Protein AF-A0A0S8FB80-F1 (afdb_monomer_lite)

Structure (mmCIF, N/CA/C/O backbone):
data_AF-A0A0S8FB80-F1
#
_entry.id   AF-A0A0S8FB80-F1
#
loop_
_atom_site.group_PDB
_atom_site.id
_atom_site.type_symbol
_atom_site.label_atom_id
_atom_site.label_alt_id
_atom_site.label_comp_id
_atom_site.label_asym_id
_atom_site.label_entity_id
_atom_site.label_seq_id
_atom_site.pdbx_PDB_ins_code
_atom_site.Cartn_x
_atom_site.Cartn_y
_atom_site.Cartn_z
_atom_site.occupancy
_atom_site.B_iso_or_equiv
_atom_site.auth_seq_id
_atom_site.auth_comp_id
_atom_site.auth_asym_id
_atom_site.auth_atom_id
_atom_site.pdbx_PDB_model_num
ATOM 1 N N . MET A 1 1 ? -27.594 -7.705 -2.759 1.00 34.59 1 MET A N 1
ATOM 2 C CA . MET A 1 1 ? -26.644 -8.123 -3.813 1.00 34.59 1 MET A CA 1
ATOM 3 C C . MET A 1 1 ? -25.440 -7.192 -3.755 1.00 34.59 1 MET A C 1
ATOM 5 O O . MET A 1 1 ? -25.633 -5.986 -3.756 1.00 34.59 1 MET A O 1
ATOM 9 N N . SER A 1 2 ? -24.242 -7.749 -3.559 1.00 36.91 2 SER A N 1
ATOM 10 C CA . SER A 1 2 ? -22.983 -7.019 -3.330 1.00 36.91 2 SER A CA 1
ATOM 11 C C . SER A 1 2 ? -22.390 -6.548 -4.658 1.00 36.91 2 SER A C 1
ATOM 13 O O . SER A 1 2 ? -22.092 -7.382 -5.505 1.00 36.91 2 SER A O 1
ATOM 15 N N . THR A 1 3 ? -22.179 -5.243 -4.826 1.00 45.91 3 THR A N 1
ATOM 16 C CA . THR A 1 3 ? -21.331 -4.683 -5.893 1.00 45.91 3 THR A CA 1
ATOM 17 C C . THR A 1 3 ? -19.903 -5.225 -5.754 1.00 45.91 3 THR A C 1
ATOM 19 O O . THR A 1 3 ? -19.420 -5.421 -4.632 1.00 45.91 3 THR A O 1
ATOM 22 N N . SER A 1 4 ? -19.248 -5.550 -6.873 1.00 57.78 4 SER A N 1
ATOM 23 C CA . SER A 1 4 ? -17.986 -6.292 -6.859 1.00 57.78 4 SER A CA 1
ATOM 24 C C . SER A 1 4 ? -16.799 -5.364 -6.571 1.00 57.78 4 SER A C 1
ATOM 26 O O . SER A 1 4 ? -16.789 -4.184 -6.920 1.00 57.78 4 SER A O 1
ATOM 28 N N . VAL A 1 5 ? -15.754 -5.897 -5.938 1.00 50.44 5 VAL A N 1
ATOM 29 C CA . VAL A 1 5 ? -14.471 -5.198 -5.715 1.00 50.44 5 VAL A CA 1
ATOM 30 C C . VAL A 1 5 ? -13.858 -4.693 -7.035 1.00 50.44 5 VAL A C 1
ATOM 32 O O . VAL A 1 5 ? -13.141 -3.692 -7.048 1.00 50.44 5 VAL A O 1
ATOM 35 N N . GLN A 1 6 ? -14.182 -5.360 -8.147 1.00 48.88 6 GLN A N 1
ATOM 36 C CA . GLN A 1 6 ? -13.678 -5.070 -9.488 1.00 48.88 6 GLN A CA 1
ATOM 37 C C . GLN A 1 6 ? -14.203 -3.722 -10.012 1.00 48.88 6 GLN A C 1
ATOM 39 O O . GLN A 1 6 ? -13.427 -2.943 -10.564 1.00 48.88 6 GLN A O 1
ATOM 44 N N . ASP A 1 7 ? -15.461 -3.372 -9.725 1.00 51.78 7 ASP A N 1
ATOM 45 C CA . ASP A 1 7 ? -16.094 -2.129 -10.202 1.00 51.78 7 ASP A CA 1
ATOM 46 C C . ASP A 1 7 ? -15.480 -0.866 -9.570 1.00 51.78 7 ASP A C 1
ATOM 48 O O . ASP A 1 7 ? -15.425 0.198 -10.182 1.00 51.78 7 ASP A O 1
ATOM 52 N N . ARG A 1 8 ? -14.961 -0.969 -8.339 1.00 53.62 8 ARG A N 1
ATOM 53 C CA . ARG A 1 8 ? -14.316 0.154 -7.625 1.00 53.62 8 ARG A CA 1
ATOM 54 C C . ARG A 1 8 ? -12.851 0.309 -8.005 1.00 53.62 8 ARG A C 1
ATOM 56 O O . ARG A 1 8 ? -12.361 1.429 -8.151 1.00 53.62 8 ARG A O 1
ATOM 63 N N . ALA A 1 9 ? -12.173 -0.816 -8.220 1.00 53.50 9 ALA A N 1
ATOM 64 C CA . ALA A 1 9 ? -10.841 -0.833 -8.799 1.00 53.50 9 ALA A CA 1
ATOM 65 C C . ALA A 1 9 ? -10.828 -0.136 -10.158 1.00 53.50 9 ALA A C 1
ATOM 67 O O . ALA A 1 9 ? -9.900 0.611 -10.430 1.00 53.50 9 ALA A O 1
ATOM 68 N N . ALA A 1 10 ? -11.891 -0.297 -10.954 1.00 56.22 10 ALA A N 1
ATOM 69 C CA . ALA A 1 10 ? -12.080 0.354 -12.247 1.00 5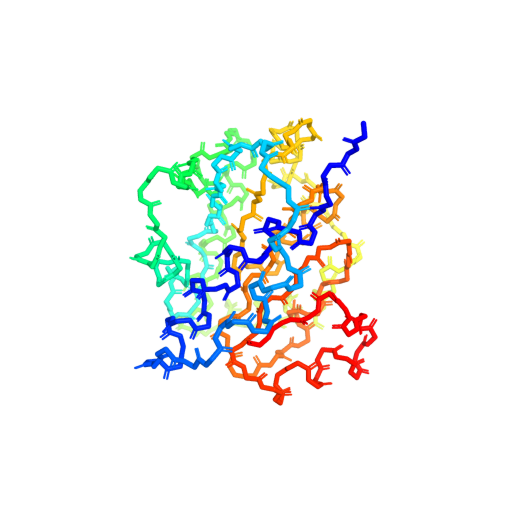6.22 10 ALA A CA 1
ATOM 70 C C . ALA A 1 10 ? -11.894 1.876 -12.226 1.00 56.22 10 ALA A C 1
ATOM 72 O O . ALA A 1 10 ? -11.385 2.443 -13.188 1.00 56.22 10 ALA A O 1
ATOM 73 N N . GLY A 1 11 ? -12.351 2.555 -11.169 1.00 56.22 11 GLY A N 1
ATOM 74 C CA . GLY A 1 11 ? -12.240 4.012 -11.041 1.00 56.22 11 GLY A CA 1
ATOM 75 C C . GLY A 1 11 ? -10.805 4.453 -10.754 1.00 56.22 11 GLY A C 1
ATOM 76 O O . GLY A 1 11 ? -10.275 5.331 -11.431 1.00 56.22 11 GLY A O 1
ATOM 77 N N . VAL A 1 12 ? -10.148 3.773 -9.809 1.00 57.81 12 VAL A N 1
ATOM 78 C CA . VAL A 1 12 ? -8.719 3.963 -9.501 1.00 57.81 12 VAL A CA 1
ATOM 79 C C . VAL A 1 12 ? -7.861 3.623 -10.720 1.00 57.81 12 VAL A C 1
ATOM 81 O O . VAL A 1 12 ? -6.949 4.363 -11.066 1.00 57.81 12 VAL A O 1
ATOM 84 N N . LEU A 1 13 ? -8.209 2.551 -11.426 1.00 58.12 13 LEU A N 1
ATOM 85 C CA . LEU A 1 13 ? -7.566 2.117 -12.657 1.00 58.12 13 LEU A CA 1
ATOM 86 C C . LEU A 1 13 ? -7.694 3.124 -13.780 1.00 58.12 13 LEU A C 1
ATOM 88 O O . LEU A 1 13 ? -6.703 3.434 -14.423 1.00 58.12 13 LEU A O 1
ATOM 92 N N . ARG A 1 14 ? -8.887 3.680 -13.992 1.00 62.88 14 ARG A N 1
ATOM 93 C CA . ARG A 1 14 ? -9.091 4.748 -14.973 1.00 62.88 14 ARG A CA 1
ATOM 94 C C . ARG A 1 14 ? -8.238 5.975 -14.652 1.00 62.88 14 ARG A C 1
ATOM 96 O O . ARG A 1 14 ? -7.611 6.514 -15.558 1.00 62.88 14 ARG A O 1
ATOM 103 N N . ALA A 1 15 ? -8.155 6.370 -13.381 1.00 56.12 15 ALA A N 1
ATOM 104 C CA . ALA A 1 15 ? -7.304 7.480 -12.950 1.00 56.12 15 ALA A CA 1
ATOM 105 C C . ALA A 1 15 ? -5.805 7.189 -13.155 1.00 56.12 15 ALA A C 1
ATOM 107 O O . ALA A 1 15 ? -5.071 8.046 -13.639 1.00 56.12 15 ALA A O 1
ATOM 108 N N . ILE A 1 16 ? -5.359 5.967 -12.863 1.00 55.06 16 ILE A N 1
ATOM 109 C CA . ILE A 1 16 ? -3.965 5.527 -13.037 1.00 55.06 16 ILE A CA 1
ATOM 110 C C . ILE A 1 16 ? -3.588 5.412 -14.509 1.00 55.06 16 ILE A C 1
ATOM 112 O O . ILE A 1 16 ? -2.557 5.942 -14.914 1.00 55.06 16 ILE A O 1
ATOM 116 N N . VAL A 1 17 ? -4.428 4.775 -15.328 1.00 53.28 17 VAL A N 1
ATOM 117 C CA . VAL A 1 17 ? -4.205 4.664 -16.774 1.00 53.28 17 VAL A CA 1
ATOM 118 C C . VAL A 1 17 ? -4.144 6.060 -17.390 1.00 53.28 17 VAL A C 1
ATOM 120 O O . VAL A 1 17 ? -3.247 6.325 -18.188 1.00 53.28 17 VAL A O 1
ATOM 123 N N . LYS A 1 18 ? -5.023 6.985 -16.980 1.00 54.97 18 LYS A N 1
ATOM 124 C CA . LYS A 1 18 ? -4.965 8.390 -17.404 1.00 54.97 18 LYS A CA 1
ATOM 125 C C . LYS A 1 18 ? -3.642 9.062 -17.008 1.00 54.97 18 LYS A C 1
ATOM 127 O O . LYS A 1 18 ? -3.028 9.708 -17.854 1.00 54.97 18 LYS A O 1
ATOM 132 N N . TYR A 1 19 ? -3.180 8.867 -15.770 1.00 49.31 19 TYR A N 1
ATOM 133 C CA . TYR A 1 19 ? -1.919 9.427 -15.264 1.00 49.31 19 TYR A CA 1
ATOM 134 C C . TYR A 1 19 ? -0.690 8.914 -16.029 1.00 49.31 19 TYR A C 1
ATOM 136 O O . TYR A 1 19 ? 0.120 9.705 -16.506 1.00 49.31 19 TYR A O 1
ATOM 144 N N . TYR A 1 20 ? -0.556 7.594 -16.192 1.00 44.75 20 TYR A N 1
ATOM 145 C CA . TYR A 1 20 ? 0.646 6.990 -16.779 1.00 44.75 20 TYR A CA 1
ATOM 146 C C . TYR A 1 20 ? 0.683 7.027 -18.310 1.00 44.75 20 TYR A C 1
ATOM 148 O O . TYR A 1 20 ? 1.766 7.012 -18.893 1.00 44.75 20 TYR A O 1
ATOM 156 N N . SER A 1 21 ? -0.465 7.069 -18.991 1.00 51.09 21 SER A N 1
ATOM 157 C CA . SER A 1 21 ? -0.488 7.039 -20.461 1.00 51.09 21 SER A CA 1
ATOM 158 C C . SER A 1 21 ? -0.474 8.421 -21.122 1.00 51.09 21 SER A C 1
ATOM 160 O O . SER A 1 21 ? -0.262 8.493 -22.337 1.00 51.09 21 SER A O 1
ATOM 162 N N . GLY A 1 22 ? -0.694 9.501 -20.356 1.00 44.50 22 GLY A N 1
ATOM 163 C CA . GLY A 1 22 ? -0.745 10.882 -20.856 1.00 44.50 22 GLY A CA 1
ATOM 164 C C . GLY A 1 22 ? -1.776 11.116 -21.970 1.00 44.50 22 GLY A C 1
ATOM 165 O O . GLY A 1 22 ? -1.736 12.143 -22.644 1.00 44.50 22 GLY A O 1
ATOM 166 N N . ARG A 1 23 ? -2.666 10.148 -22.215 1.00 43.41 23 ARG A N 1
ATOM 167 C CA . ARG A 1 23 ? -3.656 10.128 -23.292 1.00 43.41 23 ARG A CA 1
ATOM 168 C C . ARG A 1 23 ? -4.941 9.499 -22.772 1.00 43.41 23 ARG A C 1
ATOM 170 O O . ARG A 1 23 ? -4.891 8.501 -22.058 1.00 43.41 23 ARG A O 1
ATOM 177 N N . ASP A 1 24 ? -6.081 10.011 -23.221 1.00 45.31 24 ASP A N 1
ATOM 178 C CA . ASP A 1 24 ? -7.316 9.229 -23.261 1.00 45.31 24 ASP A CA 1
ATOM 179 C C . ASP A 1 24 ? -7.098 8.091 -24.270 1.00 45.31 24 ASP A C 1
ATOM 181 O O . ASP A 1 24 ? -7.394 8.211 -25.458 1.00 45.31 24 ASP A O 1
ATOM 185 N N . ARG A 1 25 ? -6.496 6.976 -23.836 1.00 44.72 25 ARG A N 1
ATOM 186 C CA . ARG A 1 25 ? -6.732 5.713 -24.547 1.00 44.72 25 ARG A CA 1
ATOM 187 C C . ARG A 1 25 ? -8.221 5.410 -24.462 1.00 44.72 25 ARG A C 1
ATOM 189 O O . ARG A 1 25 ? -8.895 5.926 -23.580 1.00 44.72 25 ARG A O 1
ATOM 196 N N . ASP A 1 26 ? -8.719 4.579 -25.367 1.00 45.09 26 ASP A N 1
ATOM 197 C CA . ASP A 1 26 ? -10.115 4.149 -25.433 1.00 45.09 26 ASP A CA 1
ATOM 198 C C . ASP A 1 26 ? -10.515 3.392 -24.143 1.00 45.09 26 ASP A C 1
ATOM 200 O O . ASP A 1 26 ? -10.547 2.166 -24.065 1.00 45.09 26 ASP A O 1
ATOM 204 N N . LEU A 1 27 ? -10.762 4.156 -23.071 1.00 48.62 27 LEU A N 1
ATOM 205 C CA . LEU A 1 27 ? -11.190 3.721 -21.740 1.00 48.62 27 LEU A CA 1
ATOM 206 C C . LEU A 1 27 ? -12.594 3.112 -21.792 1.00 48.62 27 LEU A C 1
ATOM 208 O O . LEU A 1 27 ? -13.094 2.624 -20.781 1.00 48.62 27 LEU A O 1
ATOM 212 N N . THR A 1 28 ? -13.230 3.134 -22.960 1.00 46.47 28 THR A N 1
ATOM 213 C CA . THR A 1 28 ? -14.584 2.666 -23.205 1.00 46.47 28 THR A CA 1
ATOM 214 C C . THR A 1 28 ? -14.701 1.153 -23.043 1.00 46.47 28 THR A C 1
ATOM 216 O O . THR A 1 28 ? -15.759 0.683 -22.649 1.00 46.47 28 THR A O 1
ATOM 219 N N . GLU A 1 29 ? -13.637 0.371 -23.246 1.00 44.75 29 GLU A N 1
ATOM 220 C CA . GLU A 1 29 ? -13.692 -1.090 -23.068 1.00 44.75 29 GLU A CA 1
ATOM 221 C C . GLU A 1 29 ? -13.512 -1.527 -21.600 1.00 44.75 29 GLU A C 1
ATOM 223 O O . GLU A 1 29 ? -14.258 -2.373 -21.102 1.00 44.75 29 GLU A O 1
ATOM 228 N N . VAL A 1 30 ? -12.593 -0.885 -20.864 1.00 44.50 30 VAL A N 1
ATOM 229 C CA . VAL A 1 30 ? -12.425 -1.078 -19.407 1.00 44.50 30 VAL A CA 1
ATOM 230 C C . VAL A 1 30 ? -13.617 -0.480 -18.653 1.00 44.50 30 VAL A C 1
ATOM 232 O O . VAL A 1 30 ? -14.132 -1.084 -17.717 1.00 44.50 30 VAL A O 1
ATOM 235 N N . GLY A 1 31 ? -14.104 0.676 -19.106 1.00 41.41 31 GLY A N 1
ATOM 236 C CA . GLY A 1 31 ? -15.286 1.351 -18.586 1.00 41.41 31 GLY A CA 1
ATOM 237 C C . GLY A 1 31 ? -16.577 0.575 -18.834 1.00 41.41 31 GLY A C 1
ATOM 238 O O . GLY A 1 31 ? -17.315 0.361 -17.882 1.00 41.41 31 GLY A O 1
ATOM 239 N N . ARG A 1 32 ? -16.829 0.055 -20.048 1.00 42.62 32 ARG A N 1
ATOM 240 C CA . ARG A 1 32 ? -18.038 -0.750 -20.341 1.00 42.62 32 ARG A CA 1
ATOM 241 C C . ARG A 1 32 ? -18.090 -2.074 -19.587 1.00 42.62 32 ARG A C 1
ATOM 243 O O . ARG A 1 32 ? -19.182 -2.540 -19.290 1.00 42.62 32 ARG A O 1
ATOM 250 N N . ARG A 1 33 ? -16.946 -2.691 -19.269 1.00 42.62 33 ARG A N 1
ATOM 251 C CA . ARG A 1 33 ? -16.921 -3.910 -18.440 1.00 42.62 33 ARG A CA 1
ATOM 252 C C . ARG A 1 33 ? -17.190 -3.649 -16.958 1.00 42.62 33 ARG A C 1
ATOM 254 O O . ARG A 1 33 ? -17.477 -4.600 -16.243 1.00 42.62 33 ARG A O 1
ATOM 261 N N . LEU A 1 34 ? -17.082 -2.399 -16.506 1.00 42.84 34 LEU A N 1
ATOM 262 C CA . LEU A 1 34 ? -17.111 -2.031 -15.086 1.00 42.84 34 LEU A CA 1
ATOM 263 C C . LEU A 1 34 ? -18.214 -1.004 -14.756 1.00 42.84 34 LEU A C 1
ATOM 265 O O . LEU A 1 34 ? -18.447 -0.686 -13.594 1.00 42.84 34 LEU A O 1
ATOM 269 N N . GLU A 1 35 ? -18.927 -0.493 -15.762 1.00 42.03 35 GLU A N 1
ATOM 270 C CA . GLU A 1 35 ? -20.108 0.361 -15.620 1.00 42.03 35 GLU A CA 1
ATOM 271 C C . GLU A 1 35 ? -21.393 -0.413 -15.893 1.00 42.03 35 GLU A C 1
ATOM 273 O O . GLU A 1 35 ? -22.073 -0.202 -16.889 1.00 42.03 35 GLU A O 1
ATOM 278 N N . MET A 1 36 ? -21.769 -1.272 -14.952 1.00 35.78 36 MET A N 1
ATOM 279 C CA . MET A 1 36 ? -23.173 -1.616 -14.720 1.00 35.78 36 MET A CA 1
ATOM 280 C C . MET A 1 36 ? -23.390 -1.894 -13.229 1.00 35.78 36 MET A C 1
ATOM 282 O O . MET A 1 36 ? -23.513 -3.040 -12.808 1.00 35.78 36 MET A O 1
ATOM 286 N N . ASN A 1 37 ? -23.400 -0.827 -12.421 1.00 35.78 37 ASN A N 1
ATOM 287 C CA . ASN A 1 37 ? -24.445 -0.520 -11.429 1.00 35.78 37 ASN A CA 1
ATOM 288 C C . ASN A 1 37 ? -23.949 0.490 -10.385 1.00 35.78 37 ASN A C 1
ATOM 290 O O . ASN A 1 37 ? -23.028 0.245 -9.607 1.00 35.78 37 ASN A O 1
ATOM 294 N N . SER A 1 38 ? -24.619 1.642 -10.364 1.00 48.91 38 SER A N 1
ATOM 295 C CA . SER A 1 38 ? -24.468 2.679 -9.346 1.00 48.91 38 SER A CA 1
ATOM 296 C C . SER A 1 38 ? -24.850 2.170 -7.944 1.00 48.91 38 SER A C 1
ATOM 298 O O . SER A 1 38 ? -25.685 1.277 -7.829 1.00 48.91 38 SER A O 1
ATOM 300 N N . LEU A 1 39 ? -24.281 2.816 -6.910 1.00 36.41 39 LEU A N 1
ATOM 301 C CA . LEU A 1 39 ? -24.506 2.669 -5.452 1.00 36.41 39 LEU A CA 1
ATOM 302 C C . LEU A 1 39 ? -23.531 1.743 -4.689 1.00 36.41 39 LEU A C 1
ATOM 304 O O . LEU A 1 39 ? -23.876 0.650 -4.260 1.00 36.41 39 LEU A O 1
ATOM 308 N N . HIS A 1 40 ? -22.333 2.253 -4.374 1.00 46.28 40 HIS A N 1
ATOM 309 C CA . HIS A 1 40 ? -22.069 2.905 -3.074 1.00 46.28 40 HIS A CA 1
ATOM 310 C C . HIS A 1 40 ? -20.707 3.629 -3.093 1.00 46.28 40 HIS A C 1
ATOM 312 O O . HIS A 1 40 ? -19.654 3.013 -3.267 1.00 46.28 40 HIS A O 1
ATOM 318 N N . LYS A 1 41 ? -20.792 4.957 -2.921 1.00 60.34 41 LYS A N 1
ATOM 319 C CA . LYS A 1 41 ? -19.756 6.006 -2.914 1.00 60.34 41 LYS A CA 1
ATOM 320 C C . LYS A 1 41 ? -18.853 5.925 -1.675 1.00 60.34 41 LYS A C 1
ATOM 322 O O . LYS A 1 41 ? -18.803 6.864 -0.887 1.00 60.34 41 LYS A O 1
ATOM 327 N N . SER A 1 42 ? -18.197 4.800 -1.419 1.00 71.25 42 SER A N 1
ATOM 328 C CA . SER A 1 42 ? -17.159 4.817 -0.384 1.00 71.25 42 SER A CA 1
ATOM 329 C C . SER A 1 42 ? -15.949 5.548 -0.962 1.00 71.25 42 SER A C 1
ATOM 331 O O . SER A 1 42 ? -15.401 5.063 -1.956 1.00 71.25 42 SER A O 1
ATOM 333 N N . PRO A 1 43 ? -15.558 6.705 -0.403 1.00 86.81 43 PRO A N 1
ATOM 334 C CA . PRO A 1 43 ? -14.402 7.423 -0.903 1.00 86.81 43 PRO A CA 1
ATOM 335 C C . PRO A 1 43 ? -13.142 6.572 -0.674 1.00 86.81 43 PRO A C 1
ATOM 337 O O . PRO A 1 43 ? -13.094 5.731 0.226 1.00 86.81 43 PRO A O 1
ATOM 340 N N . ILE A 1 44 ? -12.144 6.731 -1.537 1.00 89.44 44 ILE A N 1
ATOM 341 C CA . ILE A 1 44 ? -10.935 5.906 -1.546 1.00 89.44 44 ILE A CA 1
ATOM 342 C C . ILE A 1 44 ? -9.968 6.446 -0.495 1.00 89.44 44 ILE A C 1
ATOM 344 O O . ILE A 1 44 ? -9.576 7.611 -0.547 1.00 89.44 44 ILE A O 1
ATOM 348 N N . ASN A 1 45 ? -9.571 5.600 0.450 1.00 94.06 45 ASN A N 1
ATOM 349 C CA . ASN A 1 45 ? -8.604 5.952 1.483 1.00 94.06 45 ASN A CA 1
ATOM 350 C C . ASN A 1 45 ? -7.171 5.720 0.986 1.00 94.06 45 ASN A C 1
ATOM 352 O O . ASN A 1 45 ? -6.910 4.825 0.180 1.00 94.06 45 ASN A O 1
ATOM 356 N N . PHE A 1 46 ? -6.224 6.484 1.523 1.00 95.00 46 PHE A N 1
ATOM 357 C CA . PHE A 1 46 ? -4.805 6.407 1.182 1.00 95.00 46 PHE A CA 1
ATOM 358 C C . PHE A 1 46 ? -3.971 6.336 2.457 1.00 95.00 46 PHE A C 1
ATOM 360 O O . PHE A 1 46 ? -4.145 7.148 3.370 1.00 95.00 46 PHE A O 1
ATOM 367 N N . LEU A 1 47 ? -3.055 5.368 2.517 1.00 95.88 47 LEU A N 1
ATOM 368 C CA . LEU A 1 47 ? -2.145 5.205 3.648 1.00 95.88 47 LEU A CA 1
ATOM 369 C C . LEU A 1 47 ? -0.687 5.182 3.187 1.00 95.88 47 LEU A C 1
ATOM 371 O O . LEU A 1 47 ? -0.221 4.252 2.526 1.00 95.88 47 LEU A O 1
ATOM 375 N N . TYR A 1 48 ? 0.047 6.200 3.621 1.00 94.38 48 TYR A N 1
ATOM 376 C CA . TYR A 1 48 ? 1.462 6.393 3.335 1.00 94.38 48 TYR A CA 1
ATOM 377 C C . TYR A 1 48 ? 2.331 5.786 4.434 1.00 94.38 48 TYR A C 1
ATOM 379 O O . TYR A 1 48 ? 2.024 5.885 5.622 1.00 94.38 48 TYR A O 1
ATOM 387 N N . THR A 1 49 ? 3.486 5.224 4.076 1.00 90.62 49 THR A N 1
ATOM 388 C CA . THR A 1 49 ? 4.515 4.899 5.079 1.00 90.62 49 THR A CA 1
ATOM 389 C C . THR A 1 49 ? 5.358 6.103 5.459 1.00 90.62 49 THR A C 1
ATOM 391 O O . THR A 1 49 ? 5.897 6.128 6.563 1.00 90.62 49 THR A O 1
ATOM 394 N N . ASN A 1 50 ? 5.540 7.069 4.550 1.00 86.38 50 ASN A N 1
ATOM 395 C CA . ASN A 1 50 ? 6.535 8.138 4.686 1.00 86.38 50 ASN A CA 1
ATOM 396 C C . ASN A 1 50 ? 7.954 7.606 5.007 1.00 86.38 50 ASN A C 1
ATOM 398 O O . ASN A 1 50 ? 8.773 8.263 5.666 1.00 86.38 50 ASN A O 1
ATOM 402 N N . ILE A 1 51 ? 8.236 6.387 4.526 1.00 79.88 51 ILE A N 1
ATOM 403 C CA . ILE A 1 51 ? 9.495 5.645 4.643 1.00 79.88 51 ILE A CA 1
ATOM 404 C C . ILE A 1 51 ? 9.829 5.100 3.248 1.00 79.88 51 ILE A C 1
ATOM 406 O O . ILE A 1 51 ? 9.048 4.326 2.701 1.00 79.88 51 ILE A O 1
ATOM 410 N N . GLY A 1 52 ? 10.968 5.507 2.681 1.00 68.38 52 GLY A N 1
ATOM 411 C CA . GLY A 1 52 ? 11.412 5.125 1.334 1.00 68.38 52 GLY A CA 1
ATOM 412 C C . GLY A 1 52 ? 12.688 5.868 0.907 1.00 68.38 52 GLY A C 1
ATOM 413 O O . GLY A 1 52 ? 13.015 6.909 1.484 1.00 68.38 52 GLY A O 1
ATOM 414 N N . ARG A 1 53 ? 13.454 5.304 -0.045 1.00 61.06 53 ARG A N 1
ATOM 415 C CA . ARG A 1 53 ? 14.576 5.974 -0.733 1.00 61.06 53 ARG A CA 1
ATOM 416 C C . ARG A 1 53 ? 14.010 6.431 -2.075 1.00 61.06 53 ARG A C 1
ATOM 418 O O . ARG A 1 53 ? 13.616 5.577 -2.855 1.00 61.06 53 ARG A O 1
ATOM 425 N N . GLY A 1 54 ? 13.921 7.734 -2.320 1.00 63.56 54 GLY A N 1
ATOM 426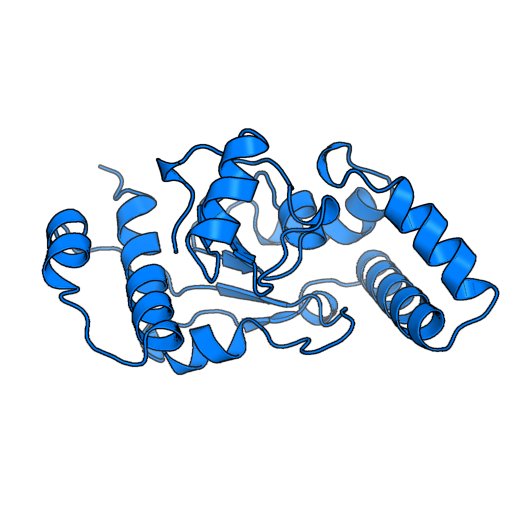 C CA . GLY A 1 54 ? 13.262 8.278 -3.515 1.00 63.56 54 GLY A CA 1
ATOM 427 C C . GLY A 1 54 ? 12.001 9.059 -3.157 1.00 63.56 54 GLY A C 1
ATOM 428 O O . GLY A 1 54 ? 12.030 9.805 -2.181 1.00 63.56 54 GLY A O 1
ATOM 429 N N . HIS A 1 55 ? 10.926 8.892 -3.935 1.00 58.59 55 HIS A N 1
ATOM 430 C CA . HIS A 1 55 ? 9.675 9.643 -3.793 1.00 58.59 55 HIS A CA 1
ATOM 431 C C . HIS A 1 55 ? 8.785 8.999 -2.712 1.00 58.59 55 HIS A C 1
ATOM 433 O O . HIS A 1 55 ? 8.141 7.987 -2.977 1.00 58.59 55 HIS A O 1
ATOM 439 N N . PRO A 1 56 ? 8.702 9.532 -1.477 1.00 63.16 56 PRO A N 1
ATOM 440 C CA . PRO A 1 56 ? 7.827 8.961 -0.445 1.00 63.16 56 PRO A CA 1
ATOM 441 C C . PRO A 1 56 ? 6.333 9.148 -0.771 1.00 63.16 56 PRO A C 1
ATOM 443 O O . PRO A 1 56 ? 5.480 8.656 -0.035 1.00 63.16 56 PRO A O 1
ATOM 446 N N . PHE A 1 57 ? 6.040 9.834 -1.877 1.00 70.38 57 PHE A N 1
ATOM 447 C CA . PHE A 1 57 ? 4.731 10.303 -2.286 1.00 70.38 57 PHE A CA 1
ATOM 448 C C . PHE A 1 57 ? 4.251 9.662 -3.599 1.00 70.38 57 PHE A C 1
ATOM 450 O O . PHE A 1 57 ? 3.734 10.336 -4.480 1.00 70.38 57 PHE A O 1
ATOM 457 N N . TYR A 1 58 ? 4.465 8.355 -3.782 1.00 74.50 58 TYR A N 1
ATOM 458 C CA . TYR A 1 58 ? 4.017 7.651 -4.997 1.00 74.50 58 TYR A CA 1
ATOM 459 C C . TYR A 1 58 ? 2.498 7.700 -5.220 1.00 74.50 58 TYR A C 1
ATOM 461 O O . TYR A 1 58 ? 2.035 7.560 -6.348 1.00 74.50 58 TYR A O 1
ATOM 469 N N . LEU A 1 59 ? 1.727 7.913 -4.155 1.00 84.75 59 LEU A N 1
ATOM 470 C CA . LEU A 1 59 ? 0.272 7.999 -4.226 1.00 84.75 59 LEU A CA 1
ATOM 471 C C . LEU A 1 59 ? -0.225 9.379 -4.686 1.00 84.75 59 LEU A C 1
ATOM 473 O O . LEU A 1 59 ? -1.384 9.481 -5.077 1.00 84.75 59 LEU A O 1
ATOM 477 N N . ASP A 1 60 ? 0.625 10.413 -4.696 1.00 84.81 60 ASP A N 1
ATOM 478 C CA . ASP A 1 60 ? 0.211 11.781 -5.038 1.00 84.81 60 ASP A CA 1
ATOM 479 C C . ASP A 1 60 ? -0.257 11.877 -6.490 1.00 84.81 60 ASP A C 1
ATOM 481 O O . ASP A 1 60 ? -1.302 12.459 -6.750 1.00 84.81 60 ASP A O 1
ATOM 485 N N . GLY A 1 61 ? 0.420 11.198 -7.422 1.00 79.69 61 GLY A N 1
ATOM 486 C CA . GLY A 1 61 ? -0.017 11.153 -8.821 1.00 79.69 61 GLY A CA 1
ATOM 487 C C . GLY A 1 61 ? -1.413 10.542 -9.003 1.00 79.69 61 GLY A C 1
ATOM 488 O O . GLY A 1 61 ? -2.196 11.000 -9.833 1.00 79.69 61 GLY A O 1
ATOM 489 N N . ILE A 1 62 ? -1.767 9.545 -8.180 1.00 80.56 62 ILE A N 1
ATOM 490 C CA . ILE A 1 62 ? -3.120 8.968 -8.171 1.00 80.56 62 ILE A CA 1
ATOM 491 C C . ILE A 1 62 ? -4.111 9.967 -7.580 1.00 80.56 62 ILE A C 1
ATOM 493 O O . ILE A 1 62 ? -5.181 10.169 -8.151 1.00 80.56 62 ILE A O 1
ATOM 497 N N . LEU A 1 63 ? -3.765 10.586 -6.448 1.00 85.44 63 LEU A N 1
ATOM 498 C CA . LEU A 1 63 ? -4.612 11.578 -5.789 1.00 85.44 63 LEU A CA 1
ATOM 499 C C . LEU A 1 63 ? -4.931 12.764 -6.701 1.00 85.44 63 LEU A C 1
ATOM 501 O O . LEU A 1 63 ? -6.082 13.184 -6.756 1.00 85.44 63 LEU A O 1
ATOM 505 N N . GLU A 1 64 ? -3.942 13.268 -7.438 1.00 82.69 64 GLU A N 1
ATOM 506 C CA . GLU A 1 64 ? -4.097 14.382 -8.381 1.00 82.69 64 GLU A CA 1
ATOM 507 C C . GLU A 1 64 ? -5.054 14.056 -9.535 1.00 82.69 64 GLU A C 1
ATOM 509 O O . GLU A 1 64 ? -5.707 14.950 -10.074 1.00 82.69 64 GLU A O 1
ATOM 514 N N . CYS A 1 65 ? -5.168 12.779 -9.903 1.00 77.44 65 CYS A N 1
ATOM 515 C CA . CYS A 1 65 ? -6.032 12.330 -10.993 1.00 77.44 65 CYS A CA 1
ATOM 516 C C . CYS A 1 65 ? -7.452 11.970 -10.552 1.00 77.44 65 CYS A C 1
ATOM 518 O O . CYS A 1 65 ? -8.317 11.755 -11.407 1.00 77.44 65 CYS A O 1
ATOM 520 N N . LEU A 1 66 ? -7.703 11.866 -9.247 1.00 79.50 66 LEU A N 1
ATOM 521 C CA . LEU A 1 66 ? -9.013 11.507 -8.722 1.00 79.50 66 LEU A CA 1
ATOM 522 C C . LEU A 1 66 ? -9.888 12.750 -8.501 1.00 79.50 66 LEU A C 1
ATOM 524 O O . LEU A 1 66 ? -9.405 13.772 -8.010 1.00 79.50 66 LEU A O 1
ATOM 528 N N . PRO A 1 67 ? -11.201 12.668 -8.790 1.00 83.00 67 PRO A N 1
ATOM 529 C CA . PRO A 1 67 ? -12.145 13.690 -8.357 1.00 83.00 67 PRO A CA 1
ATOM 530 C C . PRO A 1 67 ? -12.090 13.843 -6.835 1.00 83.00 67 PRO A C 1
ATOM 532 O O . PRO A 1 67 ? -12.046 12.840 -6.115 1.00 83.00 67 PRO A O 1
ATOM 535 N N . ARG A 1 68 ? -12.115 15.079 -6.326 1.00 84.75 68 ARG A N 1
ATOM 536 C CA . ARG A 1 68 ? -11.965 15.362 -4.884 1.00 84.75 68 ARG A CA 1
ATOM 537 C C . ARG A 1 68 ? -13.007 14.630 -4.038 1.00 84.75 68 ARG A C 1
ATOM 539 O O . ARG A 1 68 ? -12.694 14.147 -2.960 1.00 84.75 68 ARG A O 1
ATOM 546 N N . GLU A 1 69 ? -14.224 14.497 -4.548 1.00 83.69 69 GLU A N 1
ATOM 547 C CA . GLU A 1 69 ? -15.341 13.782 -3.930 1.00 83.69 69 GLU A CA 1
ATOM 548 C C . GLU A 1 69 ? -15.152 12.256 -3.866 1.00 83.69 69 GLU A C 1
ATOM 550 O O . GLU A 1 69 ? -15.863 11.575 -3.128 1.00 83.69 69 GLU A O 1
ATOM 555 N N . SER A 1 70 ? -14.206 11.714 -4.638 1.00 83.88 70 SER A N 1
ATOM 556 C CA . SER A 1 70 ? -13.831 10.296 -4.621 1.00 83.88 70 SER A CA 1
ATOM 557 C C . SER A 1 70 ? -12.682 10.005 -3.655 1.00 83.88 70 SER A C 1
ATOM 559 O O . SER A 1 70 ? -12.399 8.836 -3.391 1.00 83.88 70 SER A O 1
ATOM 561 N N . VAL A 1 71 ? -12.021 11.039 -3.122 1.00 89.75 71 VAL A N 1
ATOM 562 C CA . VAL A 1 71 ? -10.905 10.913 -2.180 1.00 89.75 71 VAL A CA 1
ATOM 563 C C . VAL A 1 71 ? -11.435 10.926 -0.751 1.00 89.75 71 VAL A C 1
ATOM 565 O O . VAL A 1 71 ? -12.189 11.807 -0.347 1.00 89.75 71 VAL A O 1
ATOM 568 N N . GLY A 1 72 ? -11.056 9.906 0.011 1.00 92.00 72 GLY A N 1
ATOM 569 C CA . GLY A 1 72 ? -11.438 9.728 1.404 1.00 92.00 72 GLY A CA 1
ATOM 570 C C . GLY A 1 72 ? -10.359 10.225 2.345 1.00 92.00 72 GLY A C 1
ATOM 571 O O . GLY A 1 72 ? -9.772 11.291 2.171 1.00 92.00 72 GLY A O 1
ATOM 572 N N . HIS A 1 73 ? -10.087 9.429 3.370 1.00 94.50 73 HIS A N 1
ATOM 573 C CA . HIS A 1 73 ? -9.056 9.746 4.336 1.00 94.50 73 HIS A CA 1
ATOM 574 C C . HIS A 1 73 ? -7.665 9.515 3.738 1.00 94.50 73 HIS A C 1
ATOM 576 O O . HIS A 1 73 ? -7.321 8.403 3.333 1.00 94.50 73 HIS A O 1
ATOM 582 N N . VAL A 1 74 ? -6.853 10.570 3.732 1.00 95.00 74 VAL A N 1
ATOM 583 C CA . VAL A 1 74 ? -5.444 10.537 3.337 1.00 95.00 74 VAL A CA 1
ATOM 584 C C . VAL A 1 74 ? -4.606 10.673 4.601 1.00 95.00 74 VAL A C 1
ATOM 586 O O . VAL A 1 74 ? -4.678 11.684 5.296 1.00 95.00 74 VAL A O 1
ATOM 589 N N . THR A 1 75 ? -3.835 9.644 4.941 1.00 95.81 75 THR A N 1
ATOM 590 C CA . THR A 1 75 ? -3.051 9.632 6.181 1.00 95.81 75 THR A CA 1
ATOM 591 C C . THR A 1 75 ? -1.743 8.873 6.027 1.00 95.81 75 THR A C 1
ATOM 593 O O . THR A 1 75 ? -1.499 8.205 5.026 1.00 95.81 75 THR A O 1
ATOM 596 N N . ASP A 1 76 ? -0.890 8.943 7.042 1.00 95.12 76 ASP A N 1
ATOM 597 C CA . ASP A 1 76 ? 0.328 8.152 7.114 1.00 95.12 76 ASP A CA 1
ATOM 598 C C . ASP A 1 76 ? 0.339 7.236 8.342 1.00 95.12 76 ASP A C 1
ATOM 600 O O . ASP A 1 76 ? -0.485 7.338 9.254 1.00 95.12 76 ASP A O 1
ATOM 604 N N . VAL A 1 77 ? 1.300 6.319 8.387 1.00 95.44 77 VAL A N 1
ATOM 605 C CA . VAL A 1 77 ? 1.482 5.406 9.522 1.00 95.44 77 VAL A CA 1
ATOM 606 C C . VAL A 1 77 ? 1.746 6.120 10.849 1.00 95.44 77 VAL A C 1
ATOM 608 O O . VAL A 1 77 ? 1.506 5.532 11.901 1.00 95.44 77 VAL A O 1
ATOM 611 N N . PHE A 1 78 ? 2.232 7.362 10.853 1.00 95.06 78 PHE A N 1
ATOM 612 C CA . PHE A 1 78 ? 2.509 8.114 12.079 1.00 95.06 78 PHE A CA 1
ATOM 613 C C . PHE A 1 78 ? 1.239 8.751 12.651 1.00 95.06 78 PHE A C 1
ATOM 615 O O . PHE A 1 78 ? 1.066 8.746 13.873 1.00 95.06 78 PHE A O 1
ATOM 622 N N . GLY A 1 79 ? 0.354 9.246 11.785 1.00 94.56 79 GLY A N 1
ATOM 623 C CA . GLY A 1 79 ? -0.979 9.738 12.118 1.00 94.56 79 GLY A CA 1
ATOM 624 C C . GLY A 1 79 ? -1.935 8.603 12.479 1.00 94.56 79 GLY A C 1
ATOM 625 O O . GLY A 1 79 ? -2.631 8.686 13.486 1.00 94.56 79 GLY A O 1
ATOM 626 N N . ALA A 1 80 ? -1.888 7.496 11.733 1.00 94.50 80 ALA A N 1
ATOM 627 C CA . ALA A 1 80 ? -2.760 6.336 11.925 1.00 94.50 80 ALA A CA 1
ATOM 628 C C . ALA A 1 80 ? -2.372 5.423 13.105 1.00 94.50 80 ALA A C 1
ATOM 630 O O . ALA A 1 80 ? -3.125 4.515 13.458 1.00 94.50 80 ALA A O 1
ATOM 631 N N . THR A 1 81 ? -1.200 5.614 13.720 1.00 96.12 81 THR A N 1
ATOM 632 C CA . THR A 1 81 ? -0.762 4.809 14.874 1.00 96.12 81 THR A CA 1
ATOM 633 C C . THR A 1 81 ? -0.384 5.670 16.070 1.00 96.12 81 THR A C 1
ATOM 635 O O . THR A 1 81 ? -0.033 6.839 15.931 1.00 96.12 81 THR A O 1
ATOM 638 N N . SER A 1 82 ? -0.423 5.085 17.267 1.00 94.75 82 SER A N 1
ATOM 639 C CA . SER A 1 82 ? -0.020 5.713 18.531 1.00 94.75 82 SER A CA 1
ATOM 640 C C . SER A 1 82 ? 0.827 4.752 19.381 1.00 94.75 82 SER A C 1
ATOM 642 O O . SER A 1 82 ? 1.043 3.594 19.007 1.00 94.75 82 SER A O 1
ATOM 644 N N . GLY A 1 83 ? 1.367 5.243 20.501 1.00 95.31 83 GLY A N 1
ATOM 645 C CA . GLY A 1 83 ? 2.115 4.430 21.466 1.00 95.31 83 GLY A CA 1
ATOM 646 C C . GLY A 1 83 ? 3.334 3.711 20.874 1.00 95.31 83 GLY A C 1
ATOM 647 O O . GLY A 1 83 ? 4.091 4.278 20.080 1.00 95.31 83 GLY A O 1
ATOM 648 N N . SER A 1 84 ? 3.520 2.447 21.261 1.00 94.06 84 SER A N 1
ATOM 649 C CA . SER A 1 84 ? 4.656 1.615 20.839 1.00 94.06 84 SER A CA 1
ATOM 650 C C . SER A 1 84 ? 4.701 1.378 19.328 1.00 94.06 84 SER A C 1
ATOM 652 O O . SER A 1 84 ? 5.786 1.371 18.749 1.00 94.06 84 SER A O 1
ATOM 654 N N . ALA A 1 85 ? 3.548 1.267 18.664 1.00 94.69 85 ALA A N 1
ATOM 655 C CA . ALA A 1 85 ? 3.490 1.117 17.212 1.00 94.69 85 ALA A CA 1
ATOM 656 C C . ALA A 1 85 ? 4.070 2.345 16.495 1.00 94.69 85 ALA A C 1
ATOM 658 O O . ALA A 1 85 ? 4.898 2.194 15.597 1.00 94.69 85 ALA A O 1
ATOM 659 N N . ARG A 1 86 ? 3.718 3.562 16.938 1.00 95.88 86 ARG A N 1
ATOM 660 C CA . ARG A 1 86 ? 4.283 4.806 16.386 1.00 95.88 86 ARG A CA 1
ATOM 661 C C . ARG A 1 86 ? 5.796 4.876 16.595 1.00 95.88 86 ARG A C 1
ATOM 663 O O . ARG A 1 86 ? 6.517 5.301 15.694 1.00 95.88 86 ARG A O 1
ATOM 670 N N . GLN A 1 87 ? 6.289 4.450 17.759 1.00 95.00 87 GLN A N 1
ATOM 671 C CA . GLN A 1 87 ? 7.731 4.406 18.021 1.00 95.00 87 GLN A CA 1
ATOM 672 C C . GLN A 1 87 ? 8.443 3.379 17.135 1.00 95.00 87 GLN A C 1
ATOM 674 O O . GLN A 1 87 ? 9.504 3.683 16.594 1.00 95.00 87 GLN A O 1
ATOM 679 N N . ALA A 1 88 ? 7.838 2.214 16.896 1.00 93.06 88 ALA A N 1
ATOM 680 C CA . ALA A 1 88 ? 8.371 1.223 15.966 1.00 93.06 88 ALA A CA 1
ATOM 681 C C . ALA A 1 88 ? 8.428 1.762 14.523 1.00 93.06 88 ALA A C 1
ATOM 683 O O . ALA A 1 88 ? 9.449 1.607 13.854 1.00 93.06 88 ALA A O 1
ATOM 684 N N . TRP A 1 89 ? 7.401 2.490 14.064 1.00 94.00 89 TRP A N 1
ATOM 685 C CA . TRP A 1 89 ? 7.433 3.200 12.776 1.00 94.00 89 TRP A CA 1
ATOM 686 C C . TRP A 1 89 ? 8.529 4.272 12.716 1.00 94.00 89 TRP A C 1
ATOM 688 O O . TRP A 1 89 ? 9.219 4.394 11.702 1.00 94.00 89 TRP A O 1
ATOM 698 N N . ARG A 1 90 ? 8.740 5.035 13.796 1.00 93.44 90 ARG A N 1
ATOM 699 C CA . ARG A 1 90 ? 9.817 6.040 13.871 1.00 93.44 90 ARG A CA 1
ATOM 700 C C . ARG A 1 90 ? 11.196 5.393 13.822 1.00 93.44 90 ARG A C 1
ATOM 702 O O . ARG A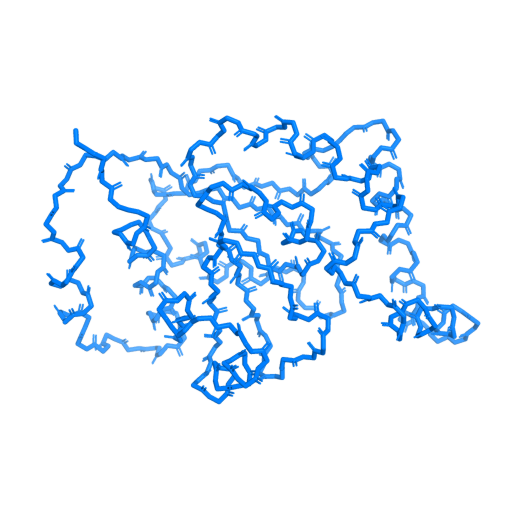 1 90 ? 12.055 5.875 13.088 1.00 93.44 90 ARG A O 1
ATOM 709 N N . LEU A 1 91 ? 11.385 4.287 14.540 1.00 90.56 91 LEU A N 1
ATOM 710 C CA . LEU A 1 91 ? 12.614 3.503 14.497 1.00 90.56 91 LEU A CA 1
ATOM 711 C C . LEU A 1 91 ? 12.854 2.939 13.093 1.00 90.56 91 LEU A C 1
ATOM 713 O O . LEU A 1 91 ? 13.955 3.082 12.568 1.00 90.56 91 LEU A O 1
ATOM 717 N N . ALA A 1 92 ? 11.825 2.381 12.447 1.00 88.12 92 ALA A N 1
ATOM 718 C CA . ALA A 1 92 ? 11.920 1.903 11.070 1.00 88.12 92 ALA A CA 1
ATOM 719 C C . ALA A 1 92 ? 12.354 3.030 10.118 1.00 88.12 92 ALA A C 1
ATOM 721 O O . ALA A 1 92 ? 13.300 2.854 9.353 1.00 88.12 92 ALA A O 1
ATOM 722 N N . ARG A 1 93 ? 11.745 4.221 10.223 1.00 88.81 93 ARG A N 1
ATOM 723 C CA . ARG A 1 93 ? 12.145 5.415 9.457 1.00 88.81 93 ARG A CA 1
ATOM 724 C C . ARG A 1 93 ? 13.590 5.823 9.730 1.00 88.81 93 ARG A C 1
ATOM 726 O O . ARG A 1 93 ? 14.308 6.170 8.793 1.00 88.81 93 ARG A O 1
ATOM 733 N N . PHE A 1 94 ? 14.013 5.800 10.992 1.00 87.50 94 PHE A N 1
ATOM 734 C CA . PHE A 1 94 ? 15.372 6.146 11.396 1.00 87.50 94 PHE A CA 1
ATOM 735 C C . PHE A 1 94 ? 16.399 5.179 10.802 1.00 87.50 94 PHE A C 1
ATOM 737 O O . PHE A 1 94 ? 17.326 5.627 10.131 1.00 87.50 94 PHE A O 1
ATOM 744 N N . VAL A 1 95 ? 16.196 3.867 10.964 1.00 83.56 95 VAL A N 1
ATOM 745 C CA . VAL A 1 95 ? 17.061 2.821 10.388 1.00 83.56 95 VAL A CA 1
ATOM 746 C C . VAL A 1 95 ? 17.131 2.965 8.870 1.00 83.56 95 VAL A C 1
ATOM 748 O O . VAL A 1 95 ? 18.214 2.931 8.286 1.00 83.56 95 VAL A O 1
ATOM 751 N N . TYR A 1 96 ? 15.985 3.197 8.232 1.00 78.81 96 TYR A N 1
ATOM 752 C CA . TYR A 1 96 ? 15.891 3.343 6.787 1.00 78.81 96 TYR A CA 1
ATOM 753 C C . TYR A 1 96 ? 16.662 4.576 6.273 1.00 78.81 96 TYR A C 1
ATOM 755 O O . TYR A 1 96 ? 17.417 4.478 5.304 1.00 78.81 96 TYR A O 1
ATOM 763 N N . ARG A 1 97 ? 16.536 5.730 6.948 1.00 81.56 97 ARG A N 1
ATOM 764 C CA . ARG A 1 97 ? 17.301 6.955 6.639 1.00 81.56 97 ARG A CA 1
ATOM 765 C C . ARG A 1 97 ? 18.793 6.800 6.931 1.00 81.56 97 ARG A C 1
ATOM 767 O O . ARG A 1 97 ? 19.615 7.258 6.144 1.00 81.56 97 ARG A O 1
ATOM 774 N N . GLY A 1 98 ? 19.146 6.142 8.034 1.00 77.69 98 GLY A N 1
ATOM 775 C CA . GLY A 1 98 ? 20.534 5.872 8.413 1.00 77.69 98 GLY A CA 1
ATOM 776 C C . GLY A 1 98 ? 21.247 4.982 7.397 1.00 77.69 98 GLY A C 1
ATOM 777 O O . GLY A 1 98 ? 22.381 5.259 7.018 1.00 77.69 98 GLY A O 1
ATOM 778 N N . ALA A 1 99 ? 20.554 3.975 6.864 1.00 70.38 99 ALA A N 1
ATOM 779 C CA . ALA A 1 99 ? 21.094 3.097 5.833 1.00 70.38 99 ALA A CA 1
ATOM 780 C C . ALA A 1 99 ? 21.442 3.831 4.524 1.00 70.38 99 ALA A C 1
ATOM 782 O O . ALA A 1 99 ? 22.296 3.357 3.772 1.00 70.38 99 ALA A O 1
ATOM 783 N N . ALA A 1 100 ? 20.789 4.961 4.224 1.00 62.53 100 ALA A N 1
ATOM 784 C CA . ALA A 1 100 ? 21.052 5.745 3.015 1.00 62.53 100 ALA A CA 1
ATOM 785 C C . ALA A 1 100 ? 22.390 6.508 3.059 1.00 62.53 100 ALA A C 1
ATOM 787 O O . ALA A 1 100 ? 22.900 6.872 2.007 1.00 62.53 100 ALA A O 1
ATOM 788 N N . ARG A 1 101 ? 22.986 6.703 4.245 1.00 66.38 101 ARG A N 1
ATOM 789 C CA . ARG A 1 101 ? 24.253 7.436 4.429 1.00 66.38 101 ARG A CA 1
ATOM 790 C C . ARG A 1 101 ? 25.516 6.563 4.333 1.00 66.38 101 ARG A C 1
ATOM 792 O O . ARG A 1 101 ? 26.614 7.074 4.505 1.00 66.38 101 ARG A O 1
ATOM 799 N N . GLY A 1 102 ? 25.377 5.266 4.037 1.00 57.19 102 GLY A N 1
ATOM 800 C CA . GLY A 1 102 ? 26.501 4.321 3.975 1.00 57.19 102 GLY A CA 1
ATOM 801 C C . GLY A 1 102 ? 27.005 3.865 5.356 1.00 57.19 102 GLY A C 1
ATOM 802 O O . GLY A 1 102 ? 26.573 4.359 6.394 1.00 57.19 102 GLY A O 1
ATOM 803 N N . GLY A 1 103 ? 27.885 2.856 5.385 1.00 69.00 103 GLY A N 1
ATOM 804 C CA . GLY A 1 103 ? 28.509 2.338 6.616 1.00 69.00 103 GLY A CA 1
ATOM 805 C C . GLY A 1 103 ? 27.816 1.125 7.258 1.00 69.00 103 GLY A C 1
ATOM 806 O O . GLY A 1 103 ? 27.102 0.366 6.598 1.00 69.00 103 GLY A O 1
ATOM 807 N N . MET A 1 104 ? 28.041 0.917 8.564 1.00 63.38 104 MET A N 1
ATOM 808 C CA . MET A 1 104 ? 27.562 -0.254 9.327 1.00 63.38 104 MET A CA 1
ATOM 809 C C . MET A 1 104 ? 26.032 -0.433 9.257 1.00 63.38 104 MET A C 1
ATOM 811 O O . MET A 1 104 ? 25.541 -1.557 9.166 1.00 63.38 104 MET A O 1
ATOM 815 N N . TYR A 1 105 ? 25.280 0.670 9.171 1.00 58.06 105 TYR A N 1
ATOM 816 C CA . TYR A 1 105 ? 23.822 0.668 9.002 1.00 58.06 105 TYR A CA 1
ATOM 817 C C . TYR A 1 105 ? 23.360 0.120 7.645 1.00 58.06 105 TYR A C 1
ATOM 819 O O . TYR A 1 105 ? 22.303 -0.500 7.568 1.00 58.06 105 TYR A O 1
ATOM 827 N N . SER A 1 106 ? 24.157 0.283 6.583 1.00 58.19 106 SER A N 1
ATOM 828 C CA . SER A 1 106 ? 23.872 -0.314 5.272 1.00 58.19 106 SER A CA 1
ATOM 829 C C . SER A 1 106 ? 24.017 -1.839 5.314 1.00 58.19 106 SER A C 1
ATOM 831 O O . SER A 1 106 ? 23.193 -2.548 4.747 1.00 58.19 106 SER A O 1
ATOM 833 N N . LYS A 1 107 ? 24.992 -2.371 6.071 1.00 61.78 107 LYS A N 1
ATOM 834 C CA . LYS A 1 107 ? 25.144 -3.824 6.277 1.00 61.78 107 LYS A CA 1
ATOM 835 C C . LYS A 1 107 ? 23.977 -4.416 7.069 1.00 61.78 107 LYS A C 1
ATOM 837 O O . LYS A 1 107 ? 23.457 -5.459 6.682 1.00 61.78 107 LYS A O 1
ATOM 842 N N . VAL A 1 108 ? 23.533 -3.739 8.133 1.00 63.88 108 VAL A N 1
ATOM 843 C CA . VAL A 1 108 ? 22.346 -4.151 8.906 1.00 63.88 108 VAL A CA 1
ATOM 844 C C . VAL A 1 108 ? 21.095 -4.102 8.030 1.00 63.88 108 VAL A C 1
ATOM 846 O O . VAL A 1 108 ? 20.341 -5.068 7.993 1.00 63.88 108 VAL A O 1
ATOM 849 N N . TYR A 1 109 ? 20.914 -3.031 7.255 1.00 61.66 109 TYR A N 1
ATOM 850 C CA . TYR A 1 109 ? 19.787 -2.882 6.337 1.00 61.66 109 TYR A CA 1
ATOM 851 C C . TYR A 1 109 ? 19.786 -3.933 5.222 1.00 61.66 109 TYR A C 1
ATOM 853 O O . TYR A 1 109 ? 18.757 -4.552 4.986 1.00 61.66 109 TYR A O 1
ATOM 861 N N . SER A 1 110 ? 20.923 -4.198 4.576 1.00 62.81 110 SER A N 1
ATOM 862 C CA . SER A 1 110 ? 21.039 -5.233 3.540 1.00 62.81 110 SER A CA 1
ATOM 863 C C . SER A 1 110 ? 20.845 -6.639 4.101 1.00 62.81 110 SER A C 1
ATOM 865 O O . SER A 1 110 ? 20.225 -7.468 3.444 1.00 62.81 110 SER A O 1
ATOM 867 N N . ARG A 1 111 ? 21.294 -6.909 5.335 1.00 63.03 111 ARG A N 1
ATOM 868 C CA . ARG A 1 111 ? 21.039 -8.185 6.021 1.00 63.03 111 ARG A CA 1
ATOM 869 C C . ARG A 1 111 ? 19.569 -8.337 6.417 1.00 63.03 111 ARG A C 1
ATOM 871 O O . ARG A 1 111 ? 19.013 -9.418 6.256 1.00 63.03 111 ARG A O 1
ATOM 878 N N . MET A 1 112 ? 18.923 -7.258 6.864 1.00 59.03 112 MET A N 1
ATOM 879 C CA . MET A 1 112 ? 17.479 -7.242 7.116 1.00 59.03 112 MET A CA 1
ATOM 880 C C . MET A 1 112 ? 16.672 -7.374 5.818 1.00 59.03 112 MET A C 1
ATOM 882 O O . MET A 1 112 ? 15.685 -8.094 5.809 1.00 59.03 112 MET A O 1
ATOM 886 N N . ARG A 1 113 ? 17.092 -6.736 4.716 1.00 60.25 113 ARG A N 1
ATOM 887 C CA . ARG A 1 113 ? 16.429 -6.793 3.398 1.00 60.25 113 ARG A CA 1
ATOM 888 C C . ARG A 1 113 ? 16.605 -8.155 2.726 1.00 60.25 113 ARG A C 1
ATOM 890 O O . ARG A 1 113 ? 15.638 -8.688 2.205 1.00 60.25 113 ARG A O 1
ATOM 897 N N . GLY A 1 114 ? 17.798 -8.747 2.799 1.00 56.16 114 GLY A N 1
ATOM 898 C CA . GLY A 1 114 ? 18.096 -10.062 2.220 1.00 56.16 114 GLY A CA 1
ATOM 899 C C . GLY A 1 114 ? 17.353 -11.224 2.887 1.00 56.16 114 GLY A C 1
ATOM 900 O O . GLY A 1 114 ? 17.197 -12.272 2.269 1.00 56.16 114 GLY A O 1
ATOM 901 N N . GLY A 1 115 ? 16.871 -11.034 4.121 1.00 56.84 115 GLY A N 1
ATOM 902 C CA . GLY A 1 115 ? 16.053 -12.007 4.850 1.00 56.84 115 GLY A CA 1
ATOM 903 C C . GLY A 1 115 ? 14.576 -11.629 5.008 1.00 56.84 115 GLY A C 1
ATOM 904 O O . GLY A 1 115 ? 13.816 -12.432 5.548 1.00 56.84 115 GLY A O 1
ATOM 905 N N . ASN A 1 116 ? 14.149 -10.434 4.577 1.00 63.47 116 ASN A N 1
ATOM 906 C CA . ASN A 1 116 ? 12.771 -9.977 4.773 1.00 63.47 116 ASN A CA 1
ATOM 907 C C . ASN A 1 116 ? 11.855 -10.543 3.688 1.00 63.47 116 ASN A C 1
ATOM 909 O O . ASN A 1 116 ? 11.519 -9.886 2.706 1.00 63.47 116 ASN A O 1
ATOM 913 N N . ASP A 1 117 ? 11.401 -11.769 3.908 1.00 78.75 117 ASP A N 1
ATOM 914 C CA . ASP A 1 117 ? 10.185 -12.247 3.272 1.00 78.75 117 ASP A CA 1
ATOM 915 C C . ASP A 1 117 ? 8.984 -11.607 3.981 1.00 78.75 117 ASP A C 1
ATOM 917 O O . ASP A 1 117 ? 8.555 -12.047 5.053 1.00 78.75 117 ASP A O 1
ATOM 921 N N . PHE A 1 118 ? 8.442 -10.539 3.391 1.00 83.19 118 PHE A N 1
ATOM 922 C CA . PHE A 1 118 ? 7.268 -9.850 3.925 1.00 83.19 118 PHE A CA 1
ATOM 923 C C . PHE A 1 118 ? 6.043 -10.776 4.062 1.00 83.19 118 PHE A C 1
ATOM 925 O O . PHE A 1 118 ? 5.148 -10.462 4.843 1.00 83.19 118 PHE A O 1
ATOM 932 N N . ASN A 1 119 ? 6.026 -11.944 3.409 1.00 83.50 119 ASN A N 1
ATOM 933 C CA . ASN A 1 119 ? 4.945 -12.922 3.526 1.00 83.50 119 ASN A CA 1
ATOM 934 C C . ASN A 1 119 ? 4.965 -13.715 4.841 1.00 83.50 119 ASN A C 1
ATOM 936 O O . ASN A 1 119 ? 3.908 -14.164 5.290 1.00 83.50 119 ASN A O 1
ATOM 940 N N . ARG A 1 120 ? 6.136 -13.892 5.472 1.00 82.25 120 ARG A N 1
ATOM 941 C CA . ARG A 1 120 ? 6.292 -14.764 6.655 1.00 82.25 120 ARG A CA 1
ATOM 942 C C . ARG A 1 120 ? 5.776 -14.153 7.955 1.00 82.25 120 ARG A C 1
ATOM 944 O O . ARG A 1 120 ? 5.537 -14.884 8.911 1.00 82.25 120 ARG A O 1
ATOM 951 N N . GLY A 1 121 ? 5.555 -12.840 7.987 1.00 77.81 121 GLY A N 1
ATOM 952 C CA . GLY A 1 121 ? 5.217 -12.134 9.219 1.00 77.81 121 GLY A CA 1
ATOM 953 C C . GLY A 1 121 ? 6.393 -12.091 10.203 1.00 77.81 121 GLY A C 1
ATOM 954 O O . GLY A 1 121 ? 7.292 -12.925 10.190 1.00 77.81 121 GLY A O 1
ATOM 955 N N . GLY A 1 122 ? 6.414 -11.091 11.079 1.00 86.12 122 GLY A N 1
ATOM 956 C CA . GLY A 1 122 ? 7.436 -10.985 12.122 1.00 86.12 122 GLY A CA 1
ATOM 957 C C . GLY A 1 122 ? 6.984 -10.086 13.262 1.00 86.12 122 GLY A C 1
ATOM 958 O O . GLY A 1 122 ? 6.005 -9.350 13.120 1.00 86.12 122 GLY A O 1
ATOM 959 N N . LEU A 1 123 ? 7.707 -10.108 14.385 1.00 85.44 123 LEU A N 1
ATOM 960 C CA . LEU A 1 123 ? 7.348 -9.341 15.585 1.00 85.44 123 LEU A CA 1
ATOM 961 C C . LEU A 1 123 ? 7.191 -7.841 15.289 1.00 85.44 123 LEU A C 1
ATOM 963 O O . LEU A 1 123 ? 6.224 -7.221 15.722 1.00 85.44 123 LEU A O 1
ATOM 967 N N . MET A 1 124 ? 8.090 -7.273 14.480 1.00 84.44 124 MET A N 1
ATOM 968 C CA . MET A 1 124 ? 8.002 -5.867 14.069 1.00 84.44 124 MET A CA 1
ATOM 969 C C . MET A 1 124 ? 6.730 -5.582 13.266 1.00 84.44 124 MET A C 1
ATOM 971 O O . MET A 1 124 ? 6.031 -4.618 13.566 1.00 84.44 124 MET A O 1
ATOM 975 N N . GLN A 1 125 ? 6.368 -6.447 12.312 1.00 89.00 125 GLN A N 1
ATOM 976 C CA . GLN A 1 125 ? 5.108 -6.309 11.574 1.00 89.00 125 GLN A CA 1
ATOM 977 C C . GLN A 1 125 ? 3.897 -6.443 12.507 1.00 89.00 125 GLN A C 1
ATOM 979 O O . GLN A 1 125 ? 2.910 -5.726 12.351 1.00 89.00 125 GLN A O 1
ATOM 984 N N . ALA A 1 126 ? 3.973 -7.328 13.507 1.00 90.38 126 ALA A N 1
ATOM 985 C CA . ALA A 1 126 ? 2.914 -7.502 14.491 1.00 90.38 126 ALA A CA 1
ATOM 986 C C . ALA A 1 126 ? 2.697 -6.232 15.325 1.00 90.38 126 ALA A C 1
ATOM 988 O O . ALA A 1 126 ? 1.567 -5.751 15.410 1.00 90.38 126 ALA A O 1
ATOM 989 N N . VAL A 1 127 ? 3.773 -5.659 15.870 1.00 92.44 127 VAL A N 1
ATOM 990 C CA . VAL A 1 127 ? 3.735 -4.440 16.692 1.00 92.44 127 VAL A CA 1
ATOM 991 C C . VAL A 1 127 ? 3.297 -3.229 15.870 1.00 92.44 127 VAL A C 1
ATOM 993 O O . VAL A 1 127 ? 2.342 -2.548 16.235 1.00 92.44 127 VAL A O 1
ATOM 996 N N . MET A 1 128 ? 3.957 -2.981 14.737 1.00 93.44 128 MET A N 1
ATOM 997 C CA . MET A 1 128 ? 3.677 -1.833 13.865 1.00 93.44 128 MET A CA 1
ATOM 998 C C . MET A 1 128 ? 2.284 -1.911 13.239 1.00 93.44 128 MET A C 1
ATOM 1000 O O . MET A 1 128 ? 1.632 -0.889 13.021 1.00 93.44 128 MET A O 1
ATOM 1004 N N . GLY A 1 129 ? 1.833 -3.130 12.948 1.00 94.88 129 GLY A N 1
ATOM 1005 C CA . GLY A 1 129 ? 0.610 -3.390 12.213 1.00 94.88 129 GLY A CA 1
ATOM 1006 C C . GLY A 1 129 ? -0.639 -3.586 13.060 1.00 94.88 129 GLY A C 1
ATOM 1007 O O . GLY A 1 129 ? -1.732 -3.529 12.508 1.00 94.88 129 GLY A O 1
ATOM 1008 N N . ARG A 1 130 ? -0.533 -3.822 14.375 1.00 95.25 130 ARG A N 1
ATOM 1009 C CA . ARG A 1 130 ? -1.711 -4.078 15.225 1.00 95.25 130 ARG A CA 1
ATOM 1010 C C . ARG A 1 130 ? -2.734 -2.930 15.202 1.00 95.25 130 ARG A C 1
ATOM 1012 O O . ARG A 1 130 ? -3.906 -3.230 14.979 1.00 95.25 130 ARG A O 1
ATOM 1019 N N . PRO A 1 131 ? -2.356 -1.647 15.381 1.00 95.94 131 PRO A N 1
ATOM 1020 C CA . PRO A 1 131 ? -3.331 -0.558 15.331 1.00 95.94 131 PRO A CA 1
ATOM 1021 C C . PRO A 1 131 ? -3.925 -0.373 13.936 1.00 95.94 131 PRO A C 1
ATOM 1023 O O . PRO A 1 131 ? -5.118 -0.132 13.825 1.00 95.94 131 PRO A O 1
ATOM 1026 N N . LEU A 1 132 ? -3.117 -0.551 12.885 1.00 96.50 132 LEU A N 1
ATOM 1027 C CA . LEU A 1 132 ? -3.574 -0.437 11.499 1.00 96.50 132 LEU A CA 1
ATOM 1028 C C . LEU A 1 132 ? -4.594 -1.530 11.166 1.00 96.50 132 LEU A C 1
ATOM 1030 O O . LEU A 1 132 ? -5.678 -1.232 10.682 1.00 96.50 132 LEU A O 1
ATOM 1034 N N . ARG A 1 133 ? -4.296 -2.789 11.502 1.00 96.06 133 ARG A N 1
ATOM 1035 C CA . ARG A 1 133 ? -5.242 -3.897 11.325 1.00 96.06 133 ARG A CA 1
ATOM 1036 C C . ARG A 1 133 ? -6.542 -3.652 12.080 1.00 96.06 133 ARG A C 1
ATOM 1038 O O . ARG A 1 133 ? -7.597 -3.867 11.509 1.00 96.06 133 ARG A O 1
ATOM 1045 N N . LYS A 1 134 ? -6.472 -3.151 13.318 1.00 94.75 134 LYS A N 1
ATOM 1046 C CA . LYS A 1 134 ? -7.667 -2.788 14.092 1.00 94.75 134 LYS A CA 1
ATOM 1047 C C . LYS A 1 134 ? -8.463 -1.660 13.424 1.00 94.75 134 LYS A C 1
ATOM 1049 O O . LYS A 1 134 ? -9.674 -1.771 13.321 1.00 94.75 134 LYS A O 1
ATOM 1054 N N . ALA A 1 135 ? -7.794 -0.598 12.978 1.00 93.62 135 ALA A N 1
ATOM 1055 C CA . ALA A 1 135 ? -8.438 0.564 12.366 1.00 93.62 135 ALA A CA 1
ATOM 1056 C C . ALA A 1 135 ? -9.152 0.225 11.049 1.00 93.62 135 ALA A C 1
ATOM 1058 O O . ALA A 1 135 ? -10.152 0.854 10.724 1.00 93.62 135 ALA A O 1
ATOM 1059 N N . TYR A 1 136 ? -8.651 -0.768 10.312 1.00 93.88 136 TYR A N 1
ATOM 1060 C CA . TYR A 1 136 ? -9.162 -1.122 8.991 1.00 93.88 136 TYR A CA 1
ATOM 1061 C C . TYR A 1 136 ? -9.864 -2.488 8.912 1.00 93.88 136 TYR A C 1
ATOM 1063 O O . TYR A 1 136 ? -10.185 -2.909 7.800 1.00 93.88 136 TYR A O 1
ATOM 1071 N N . ALA A 1 137 ? -10.090 -3.182 10.036 1.00 90.62 137 ALA A N 1
ATOM 1072 C CA . ALA A 1 137 ? -10.683 -4.527 10.059 1.00 90.62 137 ALA A CA 1
ATOM 1073 C C . ALA A 1 137 ? -12.098 -4.554 9.457 1.00 90.62 137 ALA A C 1
ATOM 1075 O O . ALA A 1 137 ? -12.378 -5.375 8.586 1.00 90.62 137 ALA A O 1
ATOM 1076 N N . ASP A 1 138 ? -12.937 -3.605 9.875 1.00 87.75 138 ASP A N 1
ATOM 1077 C CA . ASP A 1 138 ? -14.343 -3.493 9.458 1.00 87.75 138 ASP A CA 1
ATOM 1078 C C . ASP A 1 138 ? -14.560 -2.384 8.414 1.00 87.75 138 ASP A C 1
ATOM 1080 O O . ASP A 1 138 ? -15.679 -2.112 7.985 1.00 87.75 138 ASP A O 1
ATOM 1084 N N . ASP A 1 139 ? -13.480 -1.729 7.979 1.00 88.38 139 ASP A N 1
ATOM 1085 C CA . ASP A 1 139 ? -13.547 -0.696 6.954 1.00 88.38 139 ASP A CA 1
ATOM 1086 C C . ASP A 1 139 ? -13.664 -1.327 5.559 1.00 88.38 139 ASP A C 1
ATOM 1088 O O . ASP A 1 139 ? -12.714 -1.911 5.023 1.00 88.38 139 ASP A O 1
ATOM 1092 N N . HIS A 1 140 ? -14.837 -1.168 4.953 1.00 86.88 140 HIS A N 1
ATOM 1093 C CA . HIS A 1 140 ? -15.133 -1.633 3.601 1.00 86.88 140 HIS A CA 1
ATOM 1094 C C . HIS A 1 140 ? -14.687 -0.661 2.499 1.00 86.88 140 HIS A C 1
ATOM 1096 O O . HIS A 1 140 ? -14.773 -1.013 1.314 1.00 86.88 140 HIS A O 1
ATOM 1102 N N . ALA A 1 141 ? -14.221 0.542 2.848 1.00 88.44 141 ALA A N 1
ATOM 1103 C CA . ALA A 1 141 ? -13.687 1.480 1.875 1.00 88.44 141 ALA A CA 1
ATOM 1104 C C . ALA A 1 141 ? -12.407 0.920 1.225 1.00 88.44 141 ALA A C 1
ATOM 1106 O O . ALA A 1 141 ? -11.603 0.254 1.897 1.00 88.44 141 ALA A O 1
ATOM 1107 N N . PRO A 1 142 ? -12.198 1.166 -0.083 1.00 91.12 142 PRO A N 1
ATOM 1108 C CA . PRO A 1 142 ? -10.931 0.856 -0.727 1.00 91.12 142 PRO A CA 1
ATOM 1109 C C . PRO A 1 142 ? -9.784 1.587 -0.030 1.00 91.12 142 PRO A C 1
ATOM 1111 O O . PRO A 1 142 ? -9.924 2.754 0.335 1.00 91.12 142 PRO A O 1
ATOM 1114 N N . LEU A 1 143 ? -8.647 0.912 0.130 1.00 94.19 143 LEU A N 1
ATOM 1115 C CA . LEU A 1 143 ? -7.441 1.514 0.692 1.00 94.19 143 LEU A CA 1
ATOM 1116 C C . LEU A 1 143 ? -6.271 1.301 -0.250 1.00 94.19 143 LEU A C 1
ATOM 1118 O O . LEU A 1 143 ? -5.893 0.159 -0.512 1.00 94.19 143 LEU A O 1
ATOM 1122 N N . VAL A 1 144 ? -5.683 2.399 -0.712 1.00 93.75 144 VAL A N 1
ATOM 1123 C CA . VAL A 1 144 ? -4.492 2.385 -1.556 1.00 93.75 144 VAL A CA 1
ATOM 1124 C C . VAL A 1 144 ? -3.248 2.564 -0.690 1.00 93.75 144 VAL A C 1
ATOM 1126 O O . VAL A 1 144 ? -3.166 3.472 0.142 1.00 93.75 144 VAL A O 1
ATOM 1129 N N . VAL A 1 145 ? -2.265 1.689 -0.891 1.00 94.81 145 VAL A N 1
ATOM 1130 C CA . VAL A 1 145 ? -0.945 1.751 -0.253 1.00 94.81 145 VAL A CA 1
ATOM 1131 C C . VAL A 1 145 ? 0.145 1.581 -1.302 1.00 94.81 145 VAL A C 1
ATOM 1133 O O . VAL A 1 145 ? -0.044 0.849 -2.267 1.00 94.81 145 VAL A O 1
ATOM 1136 N N . ALA A 1 146 ? 1.301 2.211 -1.095 1.00 92.19 146 ALA A N 1
ATOM 1137 C CA . ALA A 1 146 ? 2.427 2.131 -2.036 1.00 92.19 146 ALA A CA 1
ATOM 1138 C C . ALA A 1 146 ? 3.607 1.276 -1.547 1.00 92.19 146 ALA A C 1
ATOM 1140 O O . ALA A 1 146 ? 4.570 1.045 -2.273 1.00 92.19 146 ALA A O 1
ATOM 1141 N N . HIS A 1 147 ? 3.584 0.825 -0.289 1.00 91.50 147 HIS A N 1
ATOM 1142 C CA . HIS A 1 147 ? 4.746 0.187 0.325 1.00 91.50 147 HIS A CA 1
ATOM 1143 C C . HIS A 1 147 ? 4.481 -1.293 0.647 1.00 91.50 147 HIS A C 1
ATOM 1145 O O . HIS A 1 147 ? 3.525 -1.577 1.376 1.00 91.50 147 HIS A O 1
ATOM 1151 N N . PRO A 1 148 ? 5.368 -2.230 0.253 1.00 90.94 148 PRO A N 1
ATOM 1152 C CA . PRO A 1 148 ? 5.172 -3.668 0.475 1.00 90.94 148 PRO A CA 1
ATOM 1153 C C . PRO A 1 148 ? 4.909 -4.052 1.938 1.00 90.94 148 PRO A C 1
ATOM 1155 O O . PRO A 1 148 ? 4.036 -4.858 2.242 1.00 90.94 148 PRO A O 1
ATOM 1158 N N . LEU A 1 149 ? 5.608 -3.414 2.883 1.00 91.00 149 LEU A N 1
ATOM 1159 C CA . LEU A 1 149 ? 5.355 -3.608 4.318 1.00 91.00 149 LEU A CA 1
ATOM 1160 C C . LEU A 1 149 ? 3.892 -3.338 4.730 1.00 91.00 149 LEU A C 1
ATOM 1162 O O . LEU A 1 149 ? 3.363 -4.063 5.568 1.00 91.00 149 LEU A O 1
ATOM 1166 N N . LEU A 1 150 ? 3.233 -2.318 4.166 1.00 94.12 150 LEU A N 1
ATOM 1167 C CA . LEU A 1 150 ? 1.818 -2.061 4.457 1.00 94.12 150 LEU A CA 1
ATOM 1168 C C . LEU A 1 150 ? 0.923 -3.135 3.857 1.00 94.12 150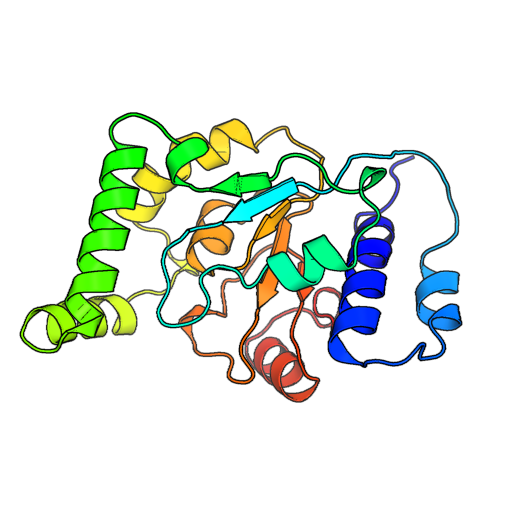 LEU A C 1
ATOM 1170 O O . LEU A 1 150 ? -0.014 -3.564 4.523 1.00 94.12 150 LEU A O 1
ATOM 1174 N N . VAL A 1 151 ? 1.253 -3.605 2.653 1.00 94.62 151 VAL A N 1
ATOM 1175 C CA . VAL A 1 151 ? 0.555 -4.726 2.018 1.00 94.62 151 VAL A CA 1
ATOM 1176 C C . VAL A 1 151 ? 0.619 -5.962 2.909 1.00 94.62 151 VAL A C 1
ATOM 1178 O O . VAL A 1 151 ? -0.399 -6.595 3.154 1.00 94.62 151 VAL A O 1
ATOM 1181 N N . ALA A 1 152 ? 1.790 -6.258 3.473 1.00 93.44 152 ALA A N 1
ATOM 1182 C CA . ALA A 1 152 ? 1.980 -7.401 4.362 1.00 93.44 152 ALA A CA 1
ATOM 1183 C C . ALA A 1 152 ? 1.193 -7.265 5.670 1.00 93.44 152 ALA A C 1
ATOM 1185 O O . ALA A 1 152 ? 0.550 -8.215 6.118 1.00 93.44 152 ALA A O 1
ATOM 1186 N N . ILE A 1 153 ? 1.216 -6.072 6.273 1.00 94.56 153 ILE A N 1
ATOM 1187 C CA . ILE A 1 153 ? 0.479 -5.768 7.504 1.00 94.56 153 ILE A CA 1
ATOM 1188 C C . ILE A 1 153 ? -1.036 -5.860 7.288 1.00 94.56 153 ILE A C 1
ATOM 1190 O O . ILE A 1 153 ? -1.747 -6.335 8.172 1.00 94.56 153 ILE A O 1
ATOM 1194 N N . LEU A 1 154 ? -1.526 -5.388 6.142 1.00 95.50 154 LEU A N 1
ATOM 1195 C CA . LEU A 1 154 ? -2.948 -5.249 5.830 1.00 95.50 154 LEU A CA 1
ATOM 1196 C C . LEU A 1 154 ? -3.456 -6.333 4.873 1.00 95.50 154 LEU A C 1
ATOM 1198 O O . LEU A 1 154 ? -4.533 -6.173 4.313 1.00 95.50 154 LEU A O 1
ATOM 1202 N N . LYS A 1 155 ? -2.725 -7.438 4.688 1.00 92.12 155 LYS A N 1
ATOM 1203 C CA . LYS A 1 155 ? -3.027 -8.462 3.670 1.00 92.12 155 LYS A CA 1
ATOM 1204 C C . LYS A 1 155 ? -4.430 -9.077 3.765 1.00 92.12 155 LYS A C 1
ATOM 1206 O O . LYS A 1 155 ? -4.940 -9.561 2.758 1.00 92.12 155 LYS A O 1
ATOM 1211 N N . ASP A 1 156 ? -5.027 -9.035 4.956 1.00 91.00 156 ASP A N 1
ATOM 1212 C CA . ASP A 1 156 ? -6.367 -9.555 5.247 1.00 91.00 156 ASP A CA 1
ATOM 1213 C C . ASP A 1 156 ? -7.471 -8.485 5.093 1.00 91.00 156 ASP A C 1
ATOM 1215 O O . ASP A 1 156 ? -8.659 -8.806 5.153 1.00 91.00 156 ASP A O 1
ATOM 1219 N N . LYS A 1 157 ? -7.111 -7.209 4.871 1.00 90.81 157 LYS A N 1
ATOM 1220 C CA . LYS A 1 157 ? -8.075 -6.139 4.585 1.00 90.81 157 LYS A CA 1
ATOM 1221 C C . LYS A 1 157 ? -8.719 -6.388 3.223 1.00 90.81 157 LYS A C 1
ATOM 1223 O O . LYS A 1 157 ? -8.046 -6.479 2.195 1.00 90.81 157 LYS A O 1
ATOM 1228 N N . ARG A 1 158 ? -10.050 -6.407 3.207 1.00 85.69 158 ARG A N 1
ATOM 1229 C CA . ARG A 1 158 ? -10.835 -6.419 1.967 1.00 85.69 158 ARG A CA 1
ATOM 1230 C C . ARG A 1 158 ? -10.667 -5.089 1.231 1.00 85.69 158 ARG A C 1
ATOM 1232 O O . ARG A 1 158 ? -10.641 -4.038 1.863 1.00 85.69 158 ARG A O 1
ATOM 1239 N N . ASN A 1 159 ? -10.605 -5.126 -0.097 1.00 88.31 159 ASN A N 1
ATOM 1240 C CA . ASN A 1 159 ? -10.446 -3.934 -0.947 1.00 88.31 159 ASN A CA 1
ATOM 1241 C C . ASN A 1 159 ? -9.117 -3.187 -0.730 1.00 88.31 159 ASN A C 1
ATOM 1243 O O . ASN A 1 159 ? -9.037 -1.974 -0.929 1.00 88.31 159 ASN A O 1
ATOM 1247 N N . LEU A 1 160 ? -8.070 -3.904 -0.318 1.00 93.19 160 LEU A N 1
ATOM 1248 C CA . LEU A 1 160 ? -6.715 -3.372 -0.342 1.00 93.19 160 LEU A CA 1
ATOM 1249 C C . LEU A 1 160 ? -6.224 -3.285 -1.794 1.00 93.19 160 LEU A C 1
ATOM 1251 O O . LEU A 1 160 ? -6.368 -4.230 -2.574 1.00 93.19 160 LEU A O 1
ATOM 1255 N N . ILE A 1 161 ? -5.625 -2.149 -2.129 1.00 93.50 161 ILE A N 1
ATOM 1256 C CA . ILE A 1 161 ? -5.032 -1.862 -3.428 1.00 93.50 161 ILE A CA 1
ATOM 1257 C C . ILE A 1 161 ? -3.563 -1.513 -3.190 1.00 93.50 161 ILE A C 1
ATOM 1259 O O . ILE A 1 161 ? -3.238 -0.588 -2.445 1.00 93.50 161 ILE A O 1
ATOM 1263 N N . TYR A 1 162 ? -2.668 -2.263 -3.817 1.00 93.94 162 TYR A N 1
ATOM 1264 C CA . TYR A 1 162 ? -1.237 -2.027 -3.784 1.00 93.94 162 TYR A CA 1
ATOM 1265 C C . TYR A 1 162 ? -0.805 -1.315 -5.064 1.00 93.94 162 TYR A C 1
ATOM 1267 O O . TYR A 1 162 ? -0.885 -1.889 -6.144 1.00 93.94 162 TYR A O 1
ATOM 1275 N N . GLN A 1 163 ? -0.325 -0.080 -4.946 1.00 91.94 163 GLN A N 1
ATOM 1276 C CA . GLN A 1 163 ? 0.354 0.607 -6.035 1.00 91.94 163 GLN A CA 1
ATOM 1277 C C . GLN A 1 163 ? 1.860 0.356 -5.963 1.00 91.94 163 GLN A C 1
ATOM 1279 O O . GLN A 1 163 ? 2.547 0.816 -5.056 1.00 91.94 163 GLN A O 1
ATOM 1284 N N . HIS A 1 164 ? 2.384 -0.376 -6.937 1.00 90.94 164 HIS A N 1
ATOM 1285 C CA . HIS A 1 164 ? 3.816 -0.535 -7.136 1.00 90.94 164 HIS A CA 1
ATOM 1286 C C . HIS A 1 164 ? 4.299 0.540 -8.112 1.00 90.94 164 HIS A C 1
ATOM 1288 O O . HIS A 1 164 ? 3.846 0.595 -9.249 1.00 90.94 164 HIS A O 1
ATOM 1294 N N . GLY A 1 165 ? 5.187 1.426 -7.656 1.00 84.44 165 GLY A N 1
ATOM 1295 C CA . GLY A 1 165 ? 5.611 2.606 -8.421 1.00 84.44 165 GLY A CA 1
ATOM 1296 C C . GLY A 1 165 ? 6.898 2.445 -9.233 1.00 84.44 165 GLY A C 1
ATOM 1297 O O . GLY A 1 165 ? 7.286 3.378 -9.930 1.00 84.44 165 GLY A O 1
ATOM 1298 N N . GLU A 1 166 ? 7.583 1.304 -9.135 1.00 84.38 166 GLU A N 1
ATOM 1299 C CA . GLU A 1 166 ? 8.900 1.104 -9.752 1.00 84.38 166 GLU A CA 1
ATOM 1300 C C . GLU A 1 166 ? 8.817 0.204 -10.994 1.00 84.38 166 GLU A C 1
ATOM 1302 O O . GLU A 1 166 ? 8.065 -0.767 -11.031 1.00 84.38 166 GLU A O 1
ATOM 1307 N N . VAL A 1 167 ? 9.631 0.492 -12.016 1.00 85.19 167 VAL A N 1
ATOM 1308 C CA . VAL A 1 167 ? 9.737 -0.362 -13.217 1.00 85.19 167 VAL A CA 1
ATOM 1309 C C . VAL A 1 167 ? 10.248 -1.755 -12.847 1.00 85.19 167 VAL A C 1
ATOM 1311 O O . VAL A 1 167 ? 9.716 -2.768 -13.302 1.00 85.19 167 VAL A O 1
ATOM 1314 N N . ALA A 1 168 ? 11.261 -1.806 -11.980 1.00 86.00 168 ALA A N 1
ATOM 1315 C CA . ALA A 1 168 ? 11.736 -3.051 -11.402 1.00 86.00 168 ALA A CA 1
ATOM 1316 C C . ALA A 1 168 ? 10.774 -3.514 -10.298 1.00 86.00 168 ALA A C 1
ATOM 1318 O O . ALA A 1 168 ? 10.338 -2.717 -9.468 1.00 86.00 168 ALA A O 1
ATOM 1319 N N . ALA A 1 169 ? 10.475 -4.811 -10.259 1.00 86.94 169 ALA A N 1
ATOM 1320 C CA . ALA A 1 169 ? 9.742 -5.448 -9.168 1.00 86.94 169 ALA A CA 1
ATOM 1321 C C . ALA A 1 169 ? 10.730 -6.264 -8.321 1.00 86.94 169 ALA A C 1
ATOM 1323 O O . ALA A 1 169 ? 10.930 -7.449 -8.592 1.00 86.94 169 ALA A O 1
ATOM 1324 N N . PRO A 1 170 ? 11.430 -5.646 -7.353 1.00 86.88 170 PRO A N 1
ATOM 1325 C CA . PRO A 1 170 ? 12.381 -6.372 -6.522 1.00 86.88 170 PRO A CA 1
ATOM 1326 C C . PRO A 1 170 ? 11.640 -7.379 -5.625 1.00 86.88 170 PRO A C 1
ATOM 1328 O O . PRO A 1 170 ? 10.449 -7.229 -5.374 1.00 86.88 170 PRO A O 1
ATOM 1331 N N . ARG A 1 171 ? 12.326 -8.411 -5.110 1.00 86.75 171 ARG A N 1
ATOM 1332 C CA . ARG A 1 171 ? 11.659 -9.552 -4.437 1.00 86.75 171 ARG A CA 1
ATOM 1333 C C . ARG A 1 171 ? 10.732 -9.135 -3.295 1.00 86.75 171 ARG A C 1
ATOM 1335 O O . ARG A 1 171 ? 9.724 -9.781 -3.035 1.00 86.75 171 ARG A O 1
ATOM 1342 N N . GLU A 1 172 ? 11.083 -8.062 -2.604 1.00 85.12 172 GLU A N 1
ATOM 1343 C CA . GLU A 1 172 ? 10.304 -7.503 -1.513 1.00 85.12 172 GLU A CA 1
ATOM 1344 C C . GLU A 1 172 ? 8.964 -6.889 -1.936 1.00 85.12 172 GLU A C 1
ATOM 1346 O O . GLU A 1 172 ? 8.102 -6.733 -1.077 1.00 85.12 172 GLU A O 1
ATOM 1351 N N . SER A 1 173 ? 8.752 -6.544 -3.210 1.00 89.19 173 SER A N 1
ATOM 1352 C CA . SER A 1 173 ? 7.444 -6.083 -3.690 1.00 89.19 173 SER A CA 1
ATOM 1353 C C . SER A 1 173 ? 6.454 -7.234 -3.880 1.00 89.19 173 SER A C 1
ATOM 1355 O O . SER A 1 173 ? 5.248 -7.006 -3.925 1.00 89.19 173 SER A O 1
ATOM 1357 N N . TRP A 1 174 ? 6.923 -8.485 -3.902 1.00 91.19 174 TRP A N 1
ATOM 1358 C CA . TRP A 1 174 ? 6.099 -9.679 -4.115 1.00 91.19 174 TRP A CA 1
ATOM 1359 C C . TRP A 1 174 ? 5.417 -10.157 -2.830 1.00 91.19 174 TRP A C 1
ATOM 1361 O O . TRP A 1 174 ? 5.591 -11.288 -2.360 1.00 91.19 174 TRP A O 1
ATOM 1371 N N . VAL A 1 175 ? 4.623 -9.275 -2.235 1.00 91.31 175 VAL A N 1
ATOM 1372 C CA . VAL A 1 175 ? 3.797 -9.605 -1.077 1.00 91.31 175 VAL A CA 1
ATOM 1373 C C . VAL A 1 175 ? 2.509 -10.242 -1.571 1.00 91.31 175 VAL A C 1
ATOM 1375 O O . VAL A 1 175 ? 1.700 -9.590 -2.213 1.00 91.31 175 VAL A O 1
ATOM 1378 N N . LYS A 1 176 ? 2.310 -11.525 -1.287 1.00 88.06 176 LYS A N 1
ATOM 1379 C CA . LYS A 1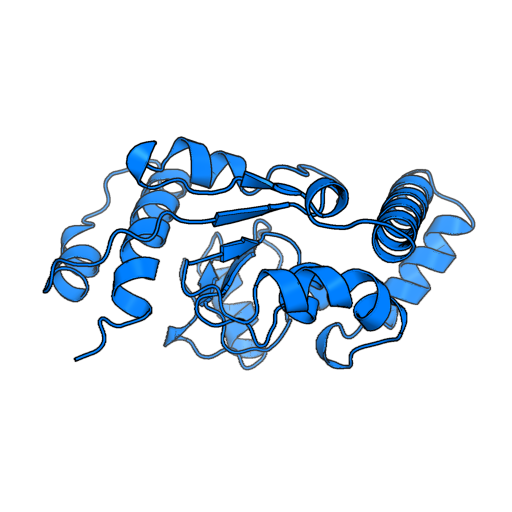 176 ? 1.115 -12.277 -1.669 1.00 88.06 176 LYS A CA 1
ATOM 1380 C C . LYS A 1 176 ? -0.072 -11.875 -0.792 1.00 88.06 176 LYS A C 1
ATOM 1382 O O . LYS A 1 176 ? 0.073 -11.612 0.402 1.00 88.06 176 LYS A O 1
ATOM 1387 N N . GLY A 1 177 ? -1.270 -11.866 -1.374 1.00 84.50 177 GLY A N 1
ATOM 1388 C CA . GLY A 1 177 ? -2.505 -11.586 -0.643 1.00 84.50 177 GLY A CA 1
ATOM 1389 C C . GLY A 1 177 ? -3.744 -11.488 -1.534 1.00 84.50 177 GLY A C 1
ATOM 1390 O O . GLY A 1 177 ? -3.704 -11.782 -2.729 1.00 84.50 177 GLY A O 1
ATOM 1391 N N . GLY A 1 178 ? -4.860 -11.078 -0.926 1.00 76.88 178 GLY A N 1
ATOM 1392 C CA . GLY A 1 178 ? -6.154 -10.873 -1.592 1.00 76.88 178 GLY A CA 1
ATOM 1393 C C . GLY A 1 178 ? -6.322 -9.523 -2.297 1.00 76.88 178 GLY A C 1
ATOM 1394 O O . GLY A 1 178 ? -7.429 -9.196 -2.709 1.00 76.88 178 GLY A O 1
ATOM 1395 N N . HIS A 1 179 ? -5.263 -8.724 -2.383 1.00 86.25 179 HIS A N 1
ATOM 1396 C CA . HIS A 1 179 ? -5.313 -7.349 -2.865 1.00 86.25 179 HIS A CA 1
ATOM 1397 C C . HIS A 1 179 ? -5.192 -7.263 -4.386 1.00 86.25 179 HIS A C 1
ATOM 1399 O O . HIS A 1 179 ? -4.737 -8.194 -5.053 1.00 86.25 179 HIS A O 1
ATOM 1405 N N . LEU A 1 180 ? -5.586 -6.108 -4.910 1.00 90.31 180 LEU A N 1
ATOM 1406 C CA . LEU A 1 180 ? -5.304 -5.721 -6.285 1.00 90.31 180 LEU A CA 1
ATOM 1407 C C . LEU A 1 180 ? -3.936 -5.057 -6.348 1.00 90.31 180 LEU A C 1
ATOM 1409 O O . LEU A 1 180 ? -3.559 -4.348 -5.416 1.00 90.31 180 LEU A O 1
ATOM 1413 N N . VAL A 1 181 ? -3.206 -5.282 -7.430 1.00 91.81 181 VAL A N 1
ATOM 1414 C CA . VAL A 1 181 ? -1.876 -4.721 -7.649 1.00 91.81 181 VAL A CA 1
ATOM 1415 C C . VAL A 1 181 ? -1.906 -3.876 -8.913 1.00 91.81 181 VAL A C 1
ATOM 1417 O O . VAL A 1 181 ? -2.307 -4.340 -9.978 1.00 91.81 181 VAL A O 1
ATOM 1420 N N . LEU A 1 182 ? -1.470 -2.635 -8.775 1.00 89.75 182 LEU A N 1
ATOM 1421 C CA . LEU A 1 182 ? -1.297 -1.676 -9.852 1.00 89.75 182 LEU A CA 1
ATOM 1422 C C . LEU A 1 182 ? 0.201 -1.575 -10.114 1.00 89.75 182 LEU A C 1
ATOM 1424 O O . LEU A 1 182 ? 0.968 -1.337 -9.178 1.00 89.75 182 LEU A O 1
ATOM 1428 N N . VAL A 1 183 ? 0.619 -1.762 -11.355 1.00 89.38 183 VAL A N 1
ATOM 1429 C CA . VAL A 1 183 ? 2.021 -1.687 -11.776 1.00 89.38 183 VAL A CA 1
ATOM 1430 C C . VAL A 1 183 ? 2.145 -0.710 -12.945 1.00 89.38 183 VAL A C 1
ATOM 1432 O O . VAL A 1 183 ? 1.169 -0.501 -13.650 1.00 89.38 183 VAL A O 1
ATOM 1435 N N . PRO A 1 184 ? 3.315 -0.099 -13.189 1.00 84.00 184 PRO A N 1
ATOM 1436 C CA . PRO A 1 184 ? 3.414 0.981 -14.168 1.00 84.00 184 PRO A CA 1
ATOM 1437 C C . PRO A 1 184 ? 3.530 0.486 -15.617 1.00 84.00 184 PRO A C 1
ATOM 1439 O O . PRO A 1 184 ? 3.338 1.269 -16.544 1.00 84.00 184 PRO A O 1
ATOM 1442 N N . LEU A 1 185 ? 3.932 -0.775 -15.830 1.00 86.75 185 LEU A N 1
ATOM 1443 C CA . LEU A 1 185 ? 4.278 -1.316 -17.146 1.00 86.75 185 LEU A CA 1
ATOM 1444 C C . LEU A 1 185 ? 3.883 -2.798 -17.293 1.00 86.75 185 LEU A C 1
ATOM 1446 O O . LEU A 1 185 ? 3.924 -3.537 -16.303 1.00 86.75 185 LEU A O 1
ATOM 1450 N N . PRO A 1 186 ? 3.591 -3.274 -18.524 1.00 89.75 186 PRO A N 1
ATOM 1451 C CA . PRO A 1 186 ? 3.270 -4.681 -18.773 1.00 89.75 186 PRO A CA 1
ATOM 1452 C C . PRO A 1 186 ? 4.380 -5.638 -18.337 1.00 89.75 186 PRO A C 1
ATOM 1454 O O . PRO A 1 186 ? 4.103 -6.657 -17.719 1.00 89.75 186 PRO A O 1
ATOM 1457 N N . GLN A 1 187 ? 5.642 -5.267 -18.561 1.00 92.75 187 GLN A N 1
ATOM 1458 C CA . GLN A 1 187 ? 6.796 -6.080 -18.171 1.00 92.75 187 GLN A CA 1
ATOM 1459 C C . GLN A 1 187 ? 6.877 -6.253 -16.649 1.00 92.75 187 GLN A C 1
ATOM 1461 O O . GLN A 1 187 ? 7.273 -7.306 -16.153 1.00 92.75 187 GLN A O 1
ATOM 1466 N N . THR A 1 188 ? 6.477 -5.227 -15.890 1.00 91.88 188 THR A N 1
ATOM 1467 C CA . THR A 1 188 ? 6.375 -5.325 -14.434 1.00 91.88 188 THR A CA 1
ATOM 1468 C C . THR A 1 188 ? 5.251 -6.285 -14.041 1.00 91.88 188 THR A C 1
ATOM 1470 O O . THR A 1 188 ? 5.444 -7.089 -13.134 1.00 91.88 188 THR A O 1
ATOM 1473 N N . ALA A 1 189 ? 4.106 -6.270 -14.737 1.00 92.00 189 ALA A N 1
ATOM 1474 C CA . ALA A 1 189 ? 3.027 -7.233 -14.495 1.00 92.00 189 ALA A CA 1
ATOM 1475 C C . ALA A 1 189 ? 3.471 -8.673 -14.776 1.00 92.00 189 ALA A C 1
ATOM 1477 O O . ALA A 1 189 ? 3.210 -9.551 -13.955 1.00 92.00 189 ALA A O 1
ATOM 1478 N N . ASP A 1 190 ? 4.183 -8.906 -15.881 1.00 94.00 190 ASP A N 1
ATOM 1479 C CA . ASP A 1 190 ? 4.714 -10.224 -16.242 1.00 94.00 190 ASP A CA 1
ATOM 1480 C C . ASP A 1 190 ? 5.650 -10.774 -15.155 1.00 94.00 190 ASP A C 1
ATOM 1482 O O . ASP A 1 190 ? 5.570 -11.955 -14.806 1.00 94.00 190 ASP A O 1
ATOM 1486 N N . GLU A 1 191 ? 6.476 -9.917 -14.540 1.00 94.38 191 GLU A N 1
ATOM 1487 C CA . GLU A 1 191 ? 7.307 -10.316 -13.400 1.00 94.38 191 GLU A CA 1
ATOM 1488 C C . GLU A 1 191 ? 6.452 -10.711 -12.189 1.00 94.38 191 GLU A C 1
ATOM 1490 O O . GLU A 1 191 ? 6.714 -11.737 -11.576 1.00 94.38 191 GLU A O 1
ATOM 1495 N N . PHE A 1 192 ? 5.390 -9.978 -11.843 1.00 94.00 192 PHE A N 1
ATOM 1496 C CA . PHE A 1 192 ? 4.496 -10.408 -10.758 1.00 94.00 192 PHE A CA 1
ATOM 1497 C C . PHE A 1 192 ? 3.796 -11.744 -11.083 1.00 94.00 192 PHE A C 1
ATOM 1499 O O . PHE A 1 192 ? 3.703 -12.618 -10.213 1.00 94.00 192 PHE A O 1
ATOM 1506 N N . ILE A 1 193 ? 3.350 -11.947 -12.329 1.00 94.62 193 ILE A N 1
ATOM 1507 C CA . ILE A 1 193 ? 2.724 -13.203 -12.782 1.00 94.62 193 ILE A CA 1
ATOM 1508 C C . ILE A 1 193 ? 3.708 -14.370 -12.652 1.00 94.62 193 ILE A C 1
ATOM 1510 O O . ILE A 1 193 ? 3.348 -15.409 -12.094 1.00 94.62 193 ILE A O 1
ATOM 1514 N N . SER A 1 194 ? 4.966 -14.196 -13.074 1.00 94.75 194 SER A N 1
ATOM 1515 C CA . SER A 1 194 ? 6.005 -15.235 -12.974 1.00 94.75 194 SER A CA 1
ATOM 1516 C C . SER A 1 194 ? 6.288 -15.662 -11.524 1.00 94.75 194 SER A C 1
ATOM 1518 O O . SER A 1 194 ? 6.765 -16.770 -11.267 1.00 94.75 194 SER A O 1
ATOM 1520 N N . ARG A 1 195 ? 5.938 -14.813 -10.548 1.00 93.38 195 ARG A N 1
ATOM 1521 C CA . ARG A 1 195 ? 6.057 -15.065 -9.100 1.00 93.38 195 ARG A CA 1
ATOM 1522 C C . ARG A 1 195 ? 4.777 -15.609 -8.458 1.00 93.38 195 ARG A C 1
ATOM 1524 O O . ARG A 1 195 ? 4.740 -15.820 -7.239 1.00 93.38 195 ARG A O 1
ATOM 1531 N N . GLY A 1 196 ? 3.757 -15.894 -9.267 1.00 92.81 196 GLY A N 1
ATOM 1532 C CA . GLY A 1 196 ? 2.520 -16.558 -8.862 1.00 92.81 196 GLY A CA 1
ATOM 1533 C C . GLY A 1 196 ? 1.396 -15.614 -8.440 1.00 92.81 196 GLY A C 1
ATOM 1534 O O . GLY A 1 196 ? 0.515 -16.032 -7.689 1.00 92.81 196 GLY A O 1
ATOM 1535 N N . PHE A 1 197 ? 1.422 -14.349 -8.867 1.00 92.81 197 PHE A N 1
ATOM 1536 C CA . PHE A 1 197 ? 0.255 -13.474 -8.747 1.00 92.81 197 PHE A CA 1
ATOM 1537 C C . PHE A 1 197 ? -0.784 -13.831 -9.812 1.00 92.81 197 PHE A C 1
ATOM 1539 O O . PHE A 1 197 ? -0.450 -14.148 -10.952 1.00 92.81 197 PHE A O 1
ATOM 1546 N N . ALA A 1 198 ? -2.058 -13.761 -9.432 1.00 89.75 198 ALA A N 1
ATOM 1547 C CA . ALA A 1 198 ? -3.167 -14.000 -10.344 1.00 89.75 198 ALA A CA 1
ATOM 1548 C C . ALA A 1 198 ? -3.310 -12.823 -11.323 1.00 89.75 198 ALA A C 1
ATOM 1550 O O . ALA A 1 198 ? -3.360 -11.666 -10.894 1.00 89.75 198 ALA A O 1
ATOM 1551 N N . LYS A 1 199 ? -3.379 -13.110 -12.629 1.00 89.06 199 LYS A N 1
ATOM 1552 C CA . LYS A 1 199 ? -3.409 -12.092 -13.694 1.00 89.06 199 LYS A CA 1
ATOM 1553 C C . LYS A 1 199 ? -4.597 -11.140 -13.545 1.00 89.06 199 LYS A C 1
ATOM 1555 O O . LYS A 1 199 ? -4.456 -9.948 -13.762 1.00 89.06 199 LYS A O 1
ATOM 1560 N N . GLU A 1 200 ? -5.745 -11.644 -13.110 1.00 85.31 200 GLU A N 1
ATOM 1561 C CA . GLU A 1 200 ? -6.973 -10.880 -12.878 1.00 85.31 200 GLU A CA 1
ATOM 1562 C C . GLU A 1 200 ? -6.896 -9.898 -11.695 1.00 85.31 200 GLU A C 1
ATOM 1564 O O . GLU A 1 200 ? -7.804 -9.091 -11.502 1.00 85.31 200 GLU A O 1
ATOM 1569 N N . ARG A 1 201 ? -5.830 -9.964 -10.887 1.00 85.31 201 ARG A N 1
ATOM 1570 C CA . ARG A 1 201 ? -5.563 -9.025 -9.786 1.00 85.31 201 ARG A CA 1
ATOM 1571 C C . ARG A 1 201 ? -4.488 -7.999 -10.123 1.00 85.31 201 ARG A C 1
ATOM 1573 O O . ARG A 1 201 ? -4.224 -7.132 -9.294 1.00 85.31 201 ARG A O 1
ATOM 1580 N N . LEU A 1 202 ? -3.865 -8.115 -11.291 1.00 87.62 202 LEU A N 1
ATOM 1581 C CA . LEU A 1 202 ? -2.812 -7.229 -11.761 1.00 87.62 202 LEU A CA 1
ATOM 1582 C C . LEU A 1 202 ? -3.357 -6.298 -12.825 1.00 87.62 202 LEU A C 1
ATOM 1584 O O . LEU A 1 202 ? -4.044 -6.722 -13.753 1.00 87.62 202 LEU A O 1
ATOM 1588 N N . PHE A 1 203 ? -2.984 -5.035 -12.709 1.00 85.69 203 PHE A N 1
ATOM 1589 C CA . PHE A 1 203 ? -3.352 -4.032 -13.679 1.00 85.69 203 PHE A CA 1
ATOM 1590 C C . PHE A 1 203 ? -2.190 -3.102 -13.976 1.00 85.69 203 PHE A C 1
ATOM 1592 O O . PHE A 1 203 ? -1.423 -2.749 -13.081 1.00 85.69 203 PHE A O 1
ATOM 1599 N N . VAL A 1 204 ? -2.109 -2.727 -15.246 1.00 81.88 204 VAL A N 1
ATOM 1600 C CA . VAL A 1 204 ? -1.063 -1.899 -15.837 1.00 81.88 204 VAL A CA 1
ATOM 1601 C C . VAL A 1 204 ? -1.648 -0.549 -16.208 1.00 81.88 204 VAL A C 1
ATOM 1603 O O . VAL A 1 204 ? -2.726 -0.564 -16.847 1.00 81.88 204 VAL A O 1
#

Sequence (204 aa):
MSTSVQDRAAGVLRAIVKYYSGRDRDLTEVGRRLEMNSLHKSPINFLYTNIGRGHPFYLDGILECLPRESVGHVTDVFGATSGSARQAWRLARFVYRGAARGGMYSKVYSRMRGGNDFNRGGLMQAVMGRPLRKAYADDHAPLVVAHPLLVAILKDKRNLIYQHGEVAAPRESWVKGGHLVLVPLPQTADEFISRGFAKERLFV

Foldseek 3Di:
DDQDLLLLVLQLQCLLCCLLVVDPDVSVVSCVVNPDDDDDLQAEEEEFLCADDPDSPLCVSSVVSHDPSNHDHYYYLCVQDDDPLNVLSVVNNVLRVVLVVDDPSVVVVVVCVVPDPLQVDDPSLCSNLVSVCVVQVPPQHAYEYAALSVCSSCQVRPNYEYEDRDPDCPPSNQHDHPAAYEYSDPVNLVVNVVVPDDSSRYDD

pLDDT: mean 77.86, std 18.08, range [34.59, 96.5]

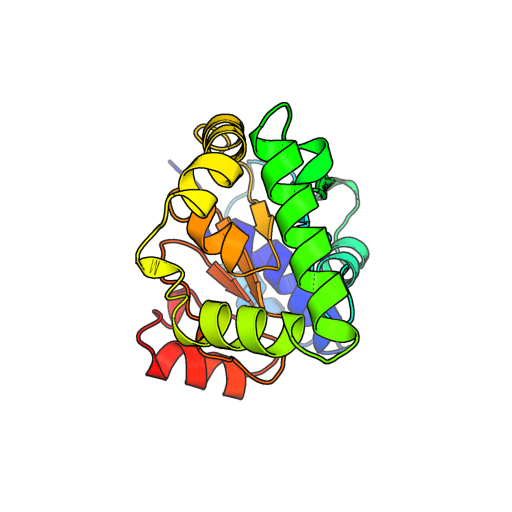Radius of gyration: 17.25 Å; chains: 1; bounding box: 55×32×47 Å

Secondary structure (DSSP, 8-state):
-PPPHHHHHHHHHHHHHHHHHSS---THHHHHHH-S------PEEEEE----SS-TTTTHHHHHHS-GGGEEEEEETTTS--HHHHHHHHHHHHHHHHHTT-SHHHHHHHHHHHH--TTS--HHHHHHHHHHHHHHSS--S-EEE--HHHHHHTTTSTTEEEE---SS--GGG---SSSEEE-SSHHHHHHHHHTT--GGGEE-